Protein AF-A0A3L7TQY1-F1 (afdb_monomer_lite)

Radius of gyration: 46.5 Å; chains: 1; bounding box: 145×54×106 Å

pLDDT: mean 70.8, std 16.19, range [33.22, 94.88]

Secondary structure (DSSP, 8-state):
-----------PPPPP-----------HHHHHHHHHHHHHHHHHHHHHHHHHHHHHHHHHHHHHTTSPP------PPP-PPPHHHHHHHHTS-------------------S----TTGGGHHHHHHHHHHTT--THHHHHHHHHHHTS-HHHHHHHHHHHHHHHHHHHHH---STT-SHHHHHHHHHHHHHHHHHHHHHHHHHHHHHHHHHHHHHHHHHHHHHHHHHHHHHHHHHHHHHHHHHHHHHHHHHHTT--

Foldseek 3Di:
DDDDDDDDDDDDDDDPDPPPPDPDPCDPVNVVVVVVVVVVVVVVVVLVVVLVVLLVVLVVVVVVLPDDDPPPDPQPDQDQDALVVVLVVQPDDDPDDPDDPPPPPPPDDDDDDDPPPCPVLVVLLVLLCVLLVHDPVVSVVVSVLLVPDDPVCSVVLSVSSSVSSNVLSVVVDDHPCSGSVNSSVVSSVVSVVSVVVSVVVVVVSVVVSVVSVVVSVVSNVVSVVSNVVSVVVVVVVVVVVVVVVVVVVVVVVVVVD

Sequence (257 aa):
TVASESFVPPRSSPPPLRARAEPAPVGVADRVLRGAFRFARVICVLLIVLSALTVILNVGLGAYALLPASSVGPVAAISTPNIVAFLVECAVPPQSADENPSTSNGRATATRIEIDECSEYATELDEVMSALALQDSARAVLCRRVRLMPDDDRDQFVRGLRDFALAFRARNPKGEDCDGASAANWFISEFIKLLEARDKQHAADQSSARFSDASRRALLMPALIGVGCAILGLLVFLALPLLIQIERNTRAELVLD

Structure (mmCIF, N/CA/C/O backbone):
data_AF-A0A3L7TQY1-F1
#
_entry.id   AF-A0A3L7TQY1-F1
#
loop_
_atom_site.group_PDB
_atom_site.id
_atom_site.type_symbol
_atom_site.label_atom_id
_atom_site.label_alt_id
_atom_site.label_comp_id
_atom_site.label_asym_id
_atom_site.label_entity_id
_atom_site.label_seq_id
_atom_site.pdbx_PDB_ins_code
_atom_site.Cartn_x
_atom_site.Cartn_y
_atom_site.Cartn_z
_atom_site.occupancy
_atom_site.B_iso_or_equiv
_atom_site.auth_seq_id
_atom_site.auth_comp_id
_atom_site.auth_asym_id
_atom_site.auth_atom_id
_atom_site.pdbx_PDB_model_num
ATOM 1 N N . THR A 1 1 ? -106.509 -32.953 53.922 1.00 43.34 1 THR A N 1
ATOM 2 C CA . THR A 1 1 ? -107.386 -31.790 53.662 1.00 43.34 1 THR A CA 1
ATOM 3 C C . THR A 1 1 ? -107.373 -30.928 54.915 1.00 43.34 1 THR A C 1
ATOM 5 O O . THR A 1 1 ? -108.044 -31.261 55.874 1.00 43.34 1 THR A O 1
ATOM 8 N N . VAL A 1 2 ? -106.340 -30.111 55.136 1.00 43.34 2 VAL A N 1
ATOM 9 C CA . VAL A 1 2 ? -106.091 -28.747 54.609 1.00 43.34 2 VAL A CA 1
ATOM 10 C C . VAL A 1 2 ? -107.162 -27.733 55.032 1.00 43.34 2 VAL A C 1
ATOM 12 O O . VAL A 1 2 ? -108.230 -27.686 54.435 1.00 43.34 2 VAL A O 1
ATOM 15 N N . ALA A 1 3 ? -106.798 -26.908 56.015 1.00 44.38 3 ALA A N 1
ATOM 16 C CA . ALA A 1 3 ? -107.148 -25.493 56.190 1.00 44.38 3 ALA A CA 1
ATOM 17 C C . ALA A 1 3 ? -106.023 -24.929 57.093 1.00 44.38 3 ALA A C 1
ATOM 19 O O . ALA A 1 3 ? -105.896 -25.373 58.227 1.00 44.38 3 ALA A O 1
ATOM 20 N N . SER A 1 4 ? -104.969 -24.263 56.608 1.00 46.59 4 SER A N 1
ATOM 21 C CA . SER A 1 4 ? -104.875 -22.944 55.958 1.00 46.59 4 SER A CA 1
ATOM 22 C C . SER A 1 4 ? -105.431 -21.802 56.810 1.00 46.59 4 SER A C 1
ATOM 24 O O . SER A 1 4 ? -106.428 -21.189 56.449 1.00 46.59 4 SER A O 1
ATOM 26 N N . GLU A 1 5 ? -104.725 -21.483 57.898 1.00 51.06 5 GLU A N 1
ATOM 27 C CA . GLU A 1 5 ? -104.737 -20.143 58.489 1.00 51.06 5 GLU A CA 1
ATOM 28 C C . GLU A 1 5 ? -103.450 -19.392 58.134 1.00 51.06 5 GLU A C 1
ATOM 30 O O . GLU A 1 5 ? -102.329 -19.899 58.198 1.00 51.06 5 GLU A O 1
ATOM 35 N N . SER A 1 6 ? -103.679 -18.170 57.679 1.00 52.78 6 SER A N 1
ATOM 36 C CA . SER A 1 6 ? -102.748 -17.185 57.159 1.00 52.78 6 SER A CA 1
ATOM 37 C C . SER A 1 6 ? -101.873 -16.584 58.256 1.00 52.78 6 SER A C 1
ATOM 39 O O . SER A 1 6 ? -102.375 -15.874 59.126 1.00 52.78 6 SER A O 1
ATOM 41 N N . PHE A 1 7 ? -100.557 -16.772 58.160 1.00 56.50 7 PHE A N 1
ATOM 42 C CA . PHE A 1 7 ? -99.590 -15.998 58.934 1.00 56.50 7 PHE A CA 1
ATOM 43 C C . PHE A 1 7 ? -98.971 -14.921 58.038 1.00 56.50 7 PHE A C 1
ATOM 45 O O . PHE A 1 7 ? -98.206 -15.215 57.121 1.00 56.50 7 PHE A O 1
ATOM 52 N N . VAL A 1 8 ? -99.342 -13.665 58.291 1.00 60.78 8 VAL A N 1
ATOM 53 C CA . VAL A 1 8 ? -98.722 -12.474 57.700 1.00 60.78 8 VAL A CA 1
ATOM 54 C C . VAL A 1 8 ? -97.543 -12.079 58.593 1.00 60.78 8 VAL A C 1
ATOM 56 O O . VAL A 1 8 ? -97.781 -11.634 59.717 1.00 60.78 8 VAL A O 1
ATOM 59 N N . PRO A 1 9 ? -96.277 -12.219 58.157 1.00 65.00 9 PRO A N 1
ATOM 60 C CA . PRO A 1 9 ? -95.162 -11.694 58.928 1.00 65.00 9 PRO A CA 1
ATOM 61 C C . PRO A 1 9 ? -95.123 -10.154 58.838 1.00 65.00 9 PRO A C 1
ATOM 63 O O . PRO A 1 9 ? -95.362 -9.583 57.767 1.00 65.00 9 PRO A O 1
ATOM 66 N N . PRO A 1 10 ? -94.822 -9.460 59.948 1.00 59.41 10 PRO A N 1
ATOM 67 C CA . PRO A 1 10 ? -94.765 -8.006 59.990 1.00 59.41 10 PRO A CA 1
ATOM 68 C C . PRO A 1 10 ? -93.611 -7.466 59.137 1.00 59.41 10 PRO A C 1
ATOM 70 O O . PRO A 1 10 ? -92.502 -8.000 59.141 1.00 59.41 10 PRO A O 1
ATOM 73 N N . ARG A 1 11 ? -93.886 -6.367 58.422 1.00 52.84 11 ARG A N 1
ATOM 74 C CA . ARG A 1 11 ? -92.900 -5.554 57.696 1.00 52.84 11 ARG A CA 1
ATOM 75 C C . ARG A 1 11 ? -91.721 -5.227 58.614 1.00 52.84 11 ARG A C 1
ATOM 77 O O . ARG A 1 11 ? -91.864 -4.438 59.544 1.00 52.84 11 ARG A O 1
ATOM 84 N N . SER A 1 12 ? -90.558 -5.798 58.314 1.00 56.31 12 SER A N 1
ATOM 85 C CA . SER A 1 12 ? -89.287 -5.367 58.886 1.00 56.31 12 SER A CA 1
ATOM 86 C C . SER A 1 12 ? -89.026 -3.918 58.481 1.00 56.31 12 SER A C 1
ATOM 88 O O . SER A 1 12 ? -88.985 -3.588 57.293 1.00 56.31 12 SER A O 1
ATOM 90 N N . SER A 1 13 ? -88.874 -3.065 59.485 1.00 62.41 13 SER A N 1
ATOM 91 C CA . SER A 1 13 ? -88.466 -1.668 59.388 1.00 62.41 13 SER A CA 1
ATOM 92 C C . SER A 1 13 ? -87.227 -1.520 58.492 1.00 62.41 13 SER A C 1
ATOM 94 O O . SER A 1 13 ? -86.322 -2.354 58.583 1.00 62.41 13 SER A O 1
ATOM 96 N N . PRO A 1 14 ? -87.130 -0.473 57.653 1.00 61.44 14 PRO A N 1
ATOM 97 C CA . PRO A 1 14 ? -85.886 -0.195 56.948 1.00 61.44 14 PRO A CA 1
ATOM 98 C C . PRO A 1 14 ? -84.763 0.051 57.972 1.00 61.44 14 PRO A C 1
ATOM 100 O O . PRO A 1 14 ? -85.014 0.679 59.007 1.00 61.44 14 PRO A O 1
ATOM 103 N N . PRO A 1 15 ? -83.533 -0.436 57.722 1.00 64.00 15 PRO A N 1
ATOM 104 C CA . PRO A 1 15 ? -82.407 -0.155 58.599 1.00 64.00 15 PRO A CA 1
ATOM 105 C C . PRO A 1 15 ? -82.198 1.363 58.684 1.00 64.00 15 PRO A C 1
ATOM 107 O O . PRO A 1 15 ? -82.384 2.058 57.678 1.00 64.00 15 PRO A O 1
ATOM 110 N N . PRO A 1 16 ? -81.813 1.901 59.856 1.00 57.62 16 PRO A N 1
ATOM 111 C CA . PRO A 1 16 ? -81.501 3.314 59.969 1.00 57.62 16 PRO A CA 1
ATOM 112 C C . PRO A 1 16 ? -80.410 3.647 58.953 1.00 57.62 16 PRO A C 1
ATOM 114 O O . PRO A 1 16 ? -79.391 2.955 58.869 1.00 57.62 16 PRO A O 1
ATOM 117 N N . LEU A 1 17 ? -80.655 4.694 58.163 1.00 51.41 17 LEU A N 1
ATOM 118 C CA . LEU A 1 17 ? -79.656 5.345 57.327 1.00 51.41 17 LEU A CA 1
ATOM 119 C C . LEU A 1 17 ? -78.400 5.535 58.179 1.00 51.41 17 LEU A C 1
ATOM 121 O O . LEU A 1 17 ? -78.381 6.378 59.075 1.00 51.41 17 LEU A O 1
ATOM 125 N N . ARG A 1 18 ? -77.368 4.714 57.931 1.00 51.53 18 ARG A N 1
ATOM 126 C CA . ARG A 1 18 ? -76.033 4.934 58.484 1.00 51.53 18 ARG A CA 1
ATOM 127 C C . ARG A 1 18 ? -75.681 6.371 58.146 1.00 51.53 18 ARG A C 1
ATOM 129 O O . ARG A 1 18 ? -75.534 6.705 56.969 1.00 51.53 18 ARG A O 1
ATOM 136 N N . ALA A 1 19 ? -75.589 7.201 59.181 1.00 49.38 19 ALA A N 1
ATOM 137 C CA . ALA A 1 19 ? -75.003 8.517 59.085 1.00 49.38 19 ALA A CA 1
ATOM 138 C C . ALA A 1 19 ? -73.703 8.364 58.291 1.00 49.38 19 ALA A C 1
ATOM 140 O O . ALA A 1 19 ? -72.837 7.562 58.655 1.00 49.38 19 ALA A O 1
ATOM 141 N N . ARG A 1 20 ? -73.617 9.058 57.151 1.00 46.91 20 ARG A N 1
ATOM 142 C CA . ARG A 1 20 ? -72.350 9.246 56.450 1.00 46.91 20 ARG A CA 1
ATOM 143 C C . ARG A 1 20 ? -71.381 9.757 57.504 1.00 46.91 20 ARG A C 1
ATOM 145 O O . ARG A 1 20 ? -71.574 10.859 58.004 1.00 46.91 20 ARG A O 1
ATOM 152 N N . ALA A 1 21 ? -70.396 8.937 57.861 1.00 48.62 21 ALA A N 1
ATOM 153 C CA . ALA A 1 21 ? -69.252 9.408 58.611 1.00 48.62 21 ALA A CA 1
ATOM 154 C C . ALA A 1 21 ? -68.684 10.582 57.811 1.00 48.62 21 ALA A C 1
ATOM 156 O O . ALA A 1 21 ? -68.248 10.404 56.669 1.00 48.62 21 ALA A O 1
ATOM 157 N N . GLU A 1 22 ? -68.801 11.788 58.362 1.00 48.53 22 GLU A N 1
ATOM 158 C CA . GLU A 1 22 ? -68.109 12.945 57.821 1.00 48.53 22 GLU A CA 1
ATOM 159 C C . GLU A 1 22 ? -66.625 12.576 57.715 1.00 48.53 22 GLU A C 1
ATOM 161 O O . GLU A 1 22 ? -66.076 11.979 58.650 1.00 48.53 22 GLU A O 1
ATOM 166 N N . PRO A 1 23 ? -65.970 12.837 56.571 1.00 50.66 23 PRO A N 1
ATOM 167 C CA . PRO A 1 23 ? -64.559 12.533 56.433 1.00 50.66 23 PRO A CA 1
ATOM 168 C C . PRO A 1 23 ? -63.814 13.333 57.500 1.00 50.66 23 PRO A C 1
ATOM 170 O O . PRO A 1 23 ? -63.838 14.564 57.479 1.00 50.66 23 PRO A O 1
ATOM 173 N N . ALA A 1 24 ? -63.185 12.624 58.443 1.00 56.28 24 ALA A N 1
ATOM 174 C CA . ALA A 1 24 ? -62.364 13.232 59.478 1.00 56.28 24 ALA A CA 1
ATOM 175 C C . ALA A 1 24 ? -61.426 14.266 58.827 1.00 56.28 24 ALA A C 1
ATOM 177 O O . ALA A 1 24 ? -60.855 13.975 57.766 1.00 56.28 24 ALA A O 1
ATOM 178 N N . PRO A 1 25 ? -61.290 15.475 59.401 1.00 50.31 25 PRO A N 1
ATOM 179 C CA . PRO A 1 25 ? -60.507 16.537 58.795 1.00 50.31 25 PRO A CA 1
ATOM 180 C C . PRO A 1 25 ? -59.098 16.013 58.537 1.00 50.31 25 PRO A C 1
ATOM 182 O O . PRO A 1 25 ? -58.392 15.613 59.461 1.00 50.31 25 PRO A O 1
ATOM 185 N N . VAL A 1 26 ? -58.718 15.969 57.257 1.00 56.19 26 VAL A N 1
ATOM 186 C CA . VAL A 1 26 ? -57.416 15.474 56.805 1.00 56.19 26 VAL A CA 1
ATOM 187 C C . VAL A 1 26 ? -56.347 16.367 57.426 1.00 56.19 26 VAL A C 1
ATOM 189 O O . VAL A 1 26 ? -56.071 17.470 56.930 1.00 56.19 26 VAL A O 1
ATOM 192 N N . GLY A 1 27 ? -55.801 15.892 58.546 1.00 64.56 27 GLY A N 1
ATOM 193 C CA . GLY A 1 27 ? -54.780 16.573 59.321 1.00 64.56 27 GLY A CA 1
ATOM 194 C C . GLY A 1 27 ? -53.557 16.849 58.458 1.00 64.56 27 GLY A C 1
ATOM 195 O O . GLY A 1 27 ? -53.260 16.122 57.509 1.00 64.56 27 GLY A O 1
ATOM 196 N N . VAL A 1 28 ? -52.836 17.918 58.784 1.00 68.00 28 VAL A N 1
ATOM 197 C CA . VAL A 1 28 ? -51.636 18.352 58.052 1.00 68.00 28 VAL A CA 1
ATOM 198 C C . VAL A 1 28 ? -50.637 17.195 57.882 1.00 68.00 28 VAL A C 1
ATOM 200 O O . VAL A 1 28 ? -50.070 17.031 56.803 1.00 68.00 28 VAL A O 1
ATOM 203 N N . ALA A 1 29 ? -50.526 16.320 58.887 1.00 61.88 29 ALA A N 1
ATOM 204 C CA . ALA A 1 29 ? -49.707 15.108 58.850 1.00 61.88 29 ALA A CA 1
ATOM 205 C C . ALA A 1 29 ? -50.078 14.135 57.711 1.00 61.88 29 ALA A C 1
ATOM 207 O O . ALA A 1 29 ? -49.189 13.593 57.059 1.00 61.88 29 ALA A O 1
ATOM 208 N N . ASP A 1 30 ? -51.366 13.957 57.404 1.00 64.56 30 ASP A N 1
ATOM 209 C CA . ASP A 1 30 ? -51.827 13.030 56.360 1.00 64.56 30 ASP A CA 1
ATOM 210 C C . ASP A 1 30 ? -51.574 13.593 54.944 1.00 64.56 30 ASP A C 1
ATOM 212 O O . ASP A 1 30 ? -51.298 12.860 53.992 1.00 64.56 30 ASP A O 1
ATOM 216 N N . ARG A 1 31 ? -51.551 14.926 54.792 1.00 69.94 31 ARG A N 1
ATOM 217 C CA . ARG A 1 31 ? -51.113 15.576 53.540 1.00 69.94 31 ARG A CA 1
ATOM 218 C C . ARG A 1 31 ? -49.604 15.482 53.341 1.00 69.94 31 ARG A C 1
ATOM 220 O O . ARG A 1 31 ? -49.170 15.225 52.220 1.00 69.94 31 ARG A O 1
ATOM 227 N N . VAL A 1 32 ? -48.821 15.648 54.408 1.00 69.69 32 VAL A N 1
ATOM 228 C CA . VAL A 1 32 ? -47.358 15.496 54.368 1.00 69.69 32 VAL A CA 1
ATOM 229 C C . VAL A 1 32 ? -46.981 14.049 54.043 1.00 69.69 32 VAL A C 1
ATOM 231 O O . VAL A 1 32 ? -46.167 13.828 53.151 1.00 69.69 32 VAL A O 1
ATOM 234 N N . LEU A 1 33 ? -47.639 13.062 54.660 1.00 69.25 33 LEU A N 1
ATOM 235 C CA . LEU A 1 33 ? -47.425 11.639 54.368 1.00 69.25 33 LEU A CA 1
ATOM 236 C C . LEU A 1 33 ? -47.795 11.274 52.926 1.00 69.25 33 LEU A C 1
ATOM 238 O O . LEU A 1 33 ? -47.025 10.588 52.256 1.00 69.25 33 LEU A O 1
ATOM 242 N N . ARG A 1 34 ? -48.922 11.770 52.397 1.00 70.44 34 ARG A N 1
ATOM 243 C CA . ARG A 1 34 ? -49.283 11.562 50.980 1.00 70.44 34 ARG A CA 1
ATOM 244 C C . ARG A 1 34 ? -48.324 12.267 50.020 1.00 70.44 34 ARG A C 1
ATOM 246 O O . ARG A 1 34 ? -48.043 11.728 48.949 1.00 70.44 34 ARG A O 1
ATOM 253 N N . GLY A 1 35 ? -47.817 13.443 50.391 1.00 69.06 35 GLY A N 1
ATOM 254 C CA . GLY A 1 35 ? -46.784 14.164 49.646 1.00 69.06 35 GLY A CA 1
ATOM 255 C C . GLY A 1 35 ? -45.479 13.373 49.585 1.00 69.06 35 GLY A C 1
ATOM 256 O O . GLY A 1 35 ? -44.978 13.109 48.494 1.00 69.06 35 GLY A O 1
ATOM 257 N N . ALA A 1 36 ? -44.998 12.901 50.736 1.00 68.81 36 ALA A N 1
ATOM 258 C CA . ALA A 1 36 ? -43.807 12.067 50.847 1.00 68.81 36 ALA A CA 1
ATOM 259 C C . ALA A 1 36 ? -43.951 10.749 50.069 1.00 68.81 36 ALA A C 1
ATOM 261 O O . ALA A 1 36 ? -43.038 10.367 49.346 1.00 68.81 36 ALA A O 1
ATOM 262 N N . PHE A 1 37 ? -45.119 10.097 50.119 1.00 73.25 37 PHE A N 1
ATOM 263 C CA . PHE A 1 37 ? -45.376 8.873 49.351 1.00 73.25 37 PHE A CA 1
ATOM 264 C C . PHE A 1 37 ? -45.391 9.099 47.839 1.00 73.25 37 PHE A C 1
ATOM 266 O O . PHE A 1 37 ? -44.885 8.266 47.086 1.00 73.25 37 PHE A O 1
ATOM 273 N N . ARG A 1 38 ? -45.966 10.213 47.370 1.00 72.56 38 ARG A N 1
ATOM 274 C CA . ARG A 1 38 ? -45.921 10.568 45.944 1.00 72.56 38 ARG A CA 1
ATOM 275 C C . ARG A 1 38 ? -44.501 10.895 45.506 1.00 72.56 38 ARG A C 1
ATOM 277 O O . ARG A 1 38 ? -44.086 10.422 44.456 1.00 72.56 38 ARG A O 1
ATOM 284 N N . PHE A 1 39 ? -43.760 11.639 46.319 1.00 68.62 39 PHE A N 1
ATOM 285 C CA . PHE A 1 39 ? -42.375 11.994 46.035 1.00 68.62 39 PHE A CA 1
ATOM 286 C C . PHE A 1 39 ? -41.475 10.751 45.987 1.00 68.62 39 PHE A C 1
ATOM 288 O O . PHE A 1 39 ? -40.746 10.557 45.020 1.00 68.62 39 PHE A O 1
ATOM 295 N N . ALA A 1 40 ? -41.623 9.843 46.955 1.00 69.12 40 ALA A N 1
ATOM 296 C CA . ALA A 1 40 ? -40.936 8.555 46.969 1.00 69.12 40 ALA A CA 1
ATOM 297 C C . ALA A 1 40 ? -41.295 7.701 45.745 1.00 69.12 40 ALA A C 1
ATOM 299 O O . ALA A 1 40 ? -40.408 7.144 45.109 1.00 69.12 40 ALA A O 1
ATOM 300 N N . ARG A 1 41 ? -42.575 7.648 45.345 1.00 74.69 41 ARG A N 1
ATOM 301 C CA . ARG A 1 41 ? -42.989 6.954 44.112 1.00 74.69 41 ARG A CA 1
ATOM 302 C C . ARG A 1 41 ? -42.332 7.534 42.865 1.00 74.69 41 ARG A C 1
ATOM 304 O O . ARG A 1 41 ? -41.882 6.764 42.026 1.00 74.69 41 ARG A O 1
ATOM 311 N N . VAL A 1 42 ? -42.277 8.859 42.745 1.00 72.38 42 VAL A N 1
ATOM 312 C CA . VAL A 1 42 ? -41.631 9.526 41.607 1.00 72.38 42 VAL A CA 1
ATOM 313 C C . VAL A 1 42 ? -40.142 9.194 41.576 1.00 72.38 42 VAL A C 1
ATOM 315 O O . VAL A 1 42 ? -39.650 8.804 40.525 1.00 72.38 42 VAL A O 1
ATOM 318 N N . ILE A 1 43 ? -39.450 9.249 42.718 1.00 71.88 43 ILE A N 1
ATOM 319 C CA . ILE A 1 43 ? -38.033 8.868 42.815 1.00 71.88 43 ILE A CA 1
ATOM 320 C C . ILE A 1 43 ? -37.826 7.400 42.427 1.00 71.88 43 ILE A C 1
ATOM 322 O O . ILE A 1 43 ? -36.918 7.103 41.657 1.00 71.88 43 ILE A O 1
ATOM 326 N N . CYS A 1 44 ? -38.679 6.485 42.893 1.00 73.12 44 CYS A N 1
ATOM 327 C CA . CYS A 1 44 ? -38.592 5.071 42.523 1.00 73.12 44 CYS A CA 1
ATOM 328 C C . CYS A 1 44 ? -38.764 4.854 41.021 1.00 73.12 44 CYS A C 1
ATOM 330 O O . CYS A 1 44 ? -37.974 4.141 40.409 1.00 73.12 44 CYS A O 1
ATOM 332 N N . VAL A 1 45 ? -39.778 5.478 40.416 1.00 75.25 45 VAL A N 1
ATOM 333 C CA . VAL A 1 45 ? -39.999 5.391 38.966 1.00 75.25 45 VAL A CA 1
ATOM 334 C C . VAL A 1 45 ? -38.802 5.970 38.218 1.00 75.25 45 VAL A C 1
ATOM 336 O O . VAL A 1 45 ? -38.338 5.366 37.258 1.00 75.25 45 VAL A O 1
ATOM 339 N N . LEU A 1 46 ? -38.251 7.090 38.687 1.00 72.44 46 LEU A N 1
ATOM 340 C CA . LEU A 1 46 ? -37.092 7.730 38.075 1.00 72.44 46 LEU A CA 1
ATOM 341 C C . LEU A 1 46 ? -35.845 6.835 38.143 1.00 72.44 46 LEU A C 1
ATOM 343 O O . LEU A 1 46 ? -35.155 6.690 37.139 1.00 72.44 46 LEU A O 1
ATOM 347 N N . LEU A 1 47 ? -35.599 6.172 39.278 1.00 74.62 47 LEU A N 1
ATOM 348 C CA . LEU A 1 47 ? -34.506 5.207 39.443 1.00 74.62 47 LEU A CA 1
ATOM 349 C C . LEU A 1 47 ? -34.670 3.976 38.543 1.00 74.62 47 LEU A C 1
ATOM 351 O O . LEU A 1 47 ? -33.689 3.531 37.955 1.00 74.62 47 LEU A O 1
ATOM 355 N N . ILE A 1 48 ? -35.891 3.452 38.398 1.00 76.19 48 ILE A N 1
ATOM 356 C CA . ILE A 1 48 ? -36.184 2.324 37.497 1.00 76.19 48 ILE A CA 1
ATOM 357 C C . ILE A 1 48 ? -35.975 2.728 36.033 1.00 76.19 48 ILE A C 1
ATOM 359 O O . ILE A 1 48 ? -35.416 1.967 35.249 1.00 76.19 4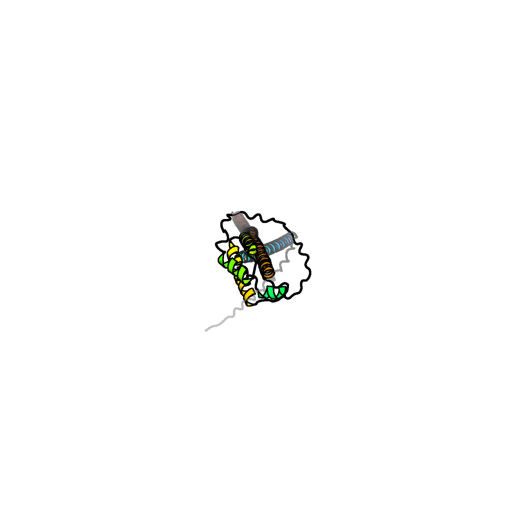8 ILE A O 1
ATOM 363 N N . VAL A 1 49 ? -36.394 3.934 35.647 1.00 77.62 49 VAL A N 1
ATOM 364 C CA . VAL A 1 49 ? -36.193 4.439 34.283 1.00 77.62 49 VAL A CA 1
ATOM 365 C C . VAL A 1 49 ? -34.706 4.663 33.999 1.00 77.62 49 VAL A C 1
ATOM 367 O O . VAL A 1 49 ? -34.224 4.270 32.938 1.00 77.62 49 VAL A O 1
ATOM 370 N N . LEU A 1 50 ? -33.955 5.227 34.950 1.00 72.50 50 LEU A N 1
ATOM 371 C CA . LEU A 1 50 ? -32.503 5.401 34.839 1.00 72.50 50 LEU A CA 1
ATOM 372 C C . LEU A 1 50 ? -31.753 4.065 34.777 1.00 72.50 50 LEU A C 1
ATOM 374 O O . LEU A 1 50 ? -30.816 3.940 33.986 1.00 72.50 50 LEU A O 1
ATOM 378 N N . SER A 1 51 ? -32.162 3.064 35.562 1.00 72.62 51 SER A N 1
ATOM 379 C CA . SER A 1 51 ? -31.556 1.728 35.520 1.00 72.62 51 SER A CA 1
ATOM 380 C C . SER A 1 51 ? -31.871 1.004 34.208 1.00 72.62 51 SER A C 1
ATOM 382 O O . SER A 1 51 ? -30.980 0.423 33.595 1.00 72.62 51 SER A O 1
ATOM 384 N N . ALA A 1 52 ? -33.102 1.112 33.704 1.00 74.88 52 ALA A N 1
ATOM 385 C CA . ALA A 1 52 ? -33.473 0.563 32.404 1.00 74.88 52 ALA A CA 1
ATOM 386 C C . ALA A 1 52 ? -32.691 1.229 31.259 1.00 74.88 52 ALA A C 1
ATOM 388 O O . ALA A 1 52 ? -32.144 0.532 30.406 1.00 74.88 52 ALA A O 1
ATOM 389 N N . LEU A 1 53 ? -32.570 2.561 31.264 1.00 75.88 53 LEU A N 1
ATOM 390 C CA . LEU A 1 53 ? -31.780 3.304 30.276 1.00 75.88 53 LEU A CA 1
ATOM 391 C C . LEU A 1 53 ? -30.303 2.906 30.302 1.00 75.88 53 LEU A C 1
ATOM 393 O O . LEU A 1 53 ? -29.718 2.680 29.246 1.00 75.88 53 LEU A O 1
ATOM 397 N N . THR A 1 54 ? -29.703 2.779 31.487 1.00 73.00 54 THR A N 1
ATOM 398 C CA . THR A 1 54 ? -28.304 2.340 31.612 1.00 73.00 54 THR A CA 1
ATOM 399 C C . THR A 1 54 ? -28.112 0.904 31.141 1.00 73.00 54 THR A C 1
ATOM 401 O O . THR A 1 54 ? -27.129 0.632 30.459 1.00 73.00 54 THR A O 1
ATOM 404 N N . VAL A 1 55 ? -29.038 -0.014 31.424 1.00 71.38 55 VAL A N 1
ATOM 405 C CA . VAL A 1 55 ? -28.958 -1.390 30.909 1.00 71.38 55 VAL A CA 1
ATOM 406 C C . VAL A 1 55 ? -29.090 -1.414 29.386 1.00 71.38 55 VAL A C 1
ATOM 408 O O . VAL A 1 55 ? -28.255 -2.026 28.729 1.00 71.38 55 VAL A O 1
ATOM 411 N N . ILE A 1 56 ? -30.067 -0.714 28.803 1.00 73.94 56 ILE A N 1
ATOM 412 C CA . ILE A 1 56 ? -30.255 -0.662 27.342 1.00 73.94 56 ILE A CA 1
ATOM 413 C C . ILE A 1 56 ? -29.014 -0.082 26.656 1.00 73.94 56 ILE A C 1
ATOM 415 O O . ILE A 1 56 ? -28.526 -0.653 25.680 1.00 73.94 56 ILE A O 1
ATOM 419 N N . LEU A 1 57 ? -28.471 1.017 27.190 1.00 70.38 57 LEU A N 1
ATOM 420 C CA . LEU A 1 57 ? -27.287 1.663 26.632 1.00 70.38 57 LEU A CA 1
ATOM 421 C C . LEU A 1 57 ? -26.059 0.744 26.718 1.00 70.38 57 LEU A C 1
ATOM 423 O O . LEU A 1 57 ? -25.350 0.590 25.729 1.00 70.38 57 LEU A O 1
ATOM 427 N N . ASN A 1 58 ? -25.841 0.082 27.859 1.00 64.88 58 ASN A N 1
ATOM 428 C CA . ASN A 1 58 ? -24.692 -0.804 28.066 1.00 64.88 58 ASN A CA 1
ATOM 429 C C . ASN A 1 58 ? -24.803 -2.132 27.304 1.00 64.88 58 ASN A C 1
ATOM 431 O O . ASN A 1 58 ? -23.792 -2.633 26.820 1.00 64.88 58 ASN A O 1
ATOM 435 N N . VAL A 1 59 ? -26.005 -2.694 27.145 1.00 67.31 59 VAL A N 1
ATOM 436 C CA . VAL A 1 59 ? -26.229 -3.904 26.334 1.00 67.31 59 VAL A CA 1
ATOM 437 C C . VAL A 1 59 ? -26.064 -3.592 24.846 1.00 67.31 59 VAL A C 1
ATOM 439 O O . VAL A 1 59 ? -25.423 -4.364 24.138 1.00 67.31 59 VAL A O 1
ATOM 442 N N . GLY A 1 60 ? -26.558 -2.440 24.377 1.00 62.31 60 GLY A N 1
ATOM 443 C CA . GLY A 1 60 ? -26.322 -1.971 23.008 1.00 62.31 60 GLY A CA 1
ATOM 444 C C . GLY A 1 60 ? -24.835 -1.744 22.714 1.00 62.31 60 GLY A C 1
ATOM 445 O O . GLY A 1 60 ? -24.332 -2.186 21.681 1.00 62.31 60 GLY A O 1
ATOM 446 N N . LEU A 1 61 ? -24.105 -1.137 23.657 1.00 61.31 61 LEU A N 1
ATOM 447 C CA . LEU A 1 61 ? -22.653 -0.950 23.556 1.00 61.31 61 LEU A CA 1
ATOM 448 C C . LEU A 1 61 ? -21.885 -2.280 23.607 1.00 61.31 61 LEU A C 1
ATOM 450 O O . LEU A 1 61 ? -20.939 -2.477 22.847 1.00 61.31 61 LEU A O 1
ATOM 454 N N . GLY A 1 62 ? -22.304 -3.205 24.474 1.00 57.94 62 GLY A N 1
ATOM 455 C CA . GLY A 1 62 ? -21.722 -4.542 24.594 1.00 57.94 62 GLY A CA 1
ATOM 456 C C . GLY A 1 62 ? -21.927 -5.385 23.335 1.00 57.94 62 GLY A C 1
ATOM 457 O O . GLY A 1 62 ? -20.998 -6.052 22.888 1.00 57.94 62 GLY A O 1
ATOM 458 N N . ALA A 1 63 ? -23.100 -5.294 22.704 1.00 59.16 63 ALA A N 1
ATOM 459 C CA . ALA A 1 63 ? -23.370 -5.934 21.418 1.00 59.16 63 ALA A CA 1
ATOM 460 C C . ALA A 1 63 ? -22.498 -5.348 20.292 1.00 59.16 63 ALA A C 1
ATOM 462 O O . ALA A 1 63 ? -21.960 -6.096 19.476 1.00 59.16 63 ALA A O 1
ATOM 463 N N . TYR A 1 64 ? -22.271 -4.030 20.287 1.00 59.22 64 TYR A N 1
ATOM 464 C CA . TYR A 1 64 ? -21.349 -3.386 19.344 1.00 59.22 64 TYR A CA 1
ATOM 465 C C . TYR A 1 64 ? -19.886 -3.818 19.566 1.00 59.22 64 TYR A C 1
ATOM 467 O O . TYR A 1 64 ? -19.123 -4.017 18.617 1.00 59.22 64 TYR A O 1
ATOM 475 N N . ALA A 1 65 ? -19.497 -4.046 20.823 1.00 60.12 65 ALA A N 1
ATOM 476 C CA . ALA A 1 65 ? -18.189 -4.582 21.195 1.00 60.12 65 ALA A CA 1
ATOM 477 C C . ALA A 1 65 ? -18.010 -6.084 20.884 1.00 60.12 65 ALA A C 1
ATOM 479 O O . ALA A 1 65 ? -16.890 -6.580 20.981 1.00 60.12 65 ALA A O 1
ATOM 480 N N . LEU A 1 66 ? -19.065 -6.802 20.479 1.00 57.62 66 LEU A N 1
ATOM 481 C CA . LEU A 1 66 ? -19.004 -8.210 20.061 1.00 57.62 66 LEU A CA 1
ATOM 482 C C . LEU A 1 66 ? -18.979 -8.401 18.542 1.00 57.62 66 LEU A C 1
ATOM 484 O O . LEU A 1 66 ? -18.697 -9.505 18.082 1.00 57.62 66 LEU A O 1
ATOM 488 N N . LEU A 1 67 ? -19.224 -7.351 17.750 1.00 56.69 67 LEU A N 1
ATOM 489 C CA . LEU A 1 67 ? -19.075 -7.434 16.294 1.00 56.69 67 LEU A CA 1
ATOM 490 C C . LEU A 1 67 ? -17.635 -7.865 15.952 1.00 56.69 67 LEU A C 1
ATOM 492 O O . LEU A 1 67 ? -16.704 -7.447 16.630 1.00 56.69 67 LEU A O 1
ATOM 496 N N . PRO A 1 68 ? -17.378 -8.744 14.984 1.00 48.81 68 PRO A N 1
ATOM 497 C CA . PRO A 1 68 ? -16.006 -9.115 14.662 1.00 48.81 68 PRO A CA 1
ATOM 498 C C . PRO A 1 68 ? -15.232 -7.859 14.238 1.00 48.81 68 PRO A C 1
ATOM 500 O O . PRO A 1 68 ? -15.665 -7.130 13.347 1.00 48.81 68 PRO A O 1
ATOM 503 N N . ALA A 1 69 ? -14.122 -7.576 14.926 1.00 52.09 69 ALA A N 1
ATOM 504 C CA . ALA A 1 69 ? -13.192 -6.547 14.490 1.00 52.09 69 ALA A CA 1
ATOM 505 C C . ALA A 1 69 ? -12.713 -6.950 13.097 1.00 52.09 69 ALA A C 1
ATOM 507 O O . ALA A 1 69 ? -12.266 -8.083 12.909 1.00 52.09 69 ALA A O 1
ATOM 508 N N . SER A 1 70 ? -12.882 -6.055 12.127 1.00 47.69 70 SER A N 1
ATOM 509 C CA . SER A 1 70 ? -12.418 -6.240 10.760 1.00 47.69 70 SER A CA 1
ATOM 510 C C . SER A 1 70 ? -10.940 -6.606 10.822 1.00 47.69 70 SER A C 1
ATOM 512 O O . SER A 1 70 ? -10.099 -5.767 11.140 1.00 47.69 70 SER A O 1
ATOM 514 N N . SER A 1 71 ? -10.629 -7.883 10.611 1.00 44.94 71 SER A N 1
ATOM 515 C CA . SER A 1 71 ? -9.256 -8.356 10.558 1.00 44.94 71 SER A CA 1
ATOM 516 C C . SER A 1 71 ? -8.556 -7.575 9.460 1.00 44.94 71 SER A C 1
ATOM 518 O O . SER A 1 71 ? -9.068 -7.533 8.339 1.00 44.94 71 SER A O 1
ATOM 520 N N . VAL A 1 72 ? -7.418 -6.962 9.790 1.00 51.59 72 VAL A N 1
ATOM 521 C CA . VAL A 1 72 ? -6.511 -6.368 8.805 1.00 51.59 72 VAL A CA 1
ATOM 522 C C . VAL A 1 72 ? -6.287 -7.434 7.734 1.00 51.59 72 VAL A C 1
ATOM 524 O O . VAL A 1 72 ? -5.752 -8.506 8.023 1.00 51.59 72 VAL A O 1
ATOM 527 N N . GLY A 1 73 ? -6.847 -7.199 6.548 1.00 46.25 73 GLY A N 1
ATOM 528 C CA . GLY A 1 73 ? -6.791 -8.147 5.445 1.00 46.25 73 GLY A CA 1
ATOM 529 C C . GLY A 1 73 ? -5.347 -8.366 4.995 1.00 46.25 73 GLY A C 1
ATOM 530 O O . GLY A 1 73 ? -4.461 -7.591 5.368 1.00 46.25 73 GLY A O 1
ATOM 531 N N . PRO A 1 74 ? -5.086 -9.416 4.200 1.00 49.28 74 PRO A N 1
ATOM 532 C CA . PRO A 1 74 ? -3.769 -9.607 3.616 1.00 49.28 74 PRO A CA 1
ATOM 533 C C . PRO A 1 74 ? -3.364 -8.345 2.849 1.00 49.28 74 PRO A C 1
ATOM 535 O O . PRO A 1 74 ? -4.175 -7.760 2.128 1.00 49.28 74 PRO A O 1
ATOM 538 N N . VAL A 1 75 ? -2.109 -7.937 3.043 1.00 55.97 75 VAL A N 1
ATOM 539 C CA . VAL A 1 75 ? -1.465 -6.844 2.315 1.00 55.97 75 VAL A CA 1
ATOM 540 C C . VAL A 1 75 ? -1.737 -7.027 0.823 1.00 55.97 75 VAL A C 1
ATOM 542 O O . VAL A 1 75 ? -1.348 -8.042 0.245 1.00 55.97 75 VAL A O 1
ATOM 545 N N . ALA A 1 76 ? -2.462 -6.087 0.212 1.00 56.78 76 ALA A N 1
ATOM 546 C CA . ALA A 1 76 ? -2.726 -6.142 -1.217 1.00 56.78 76 ALA A CA 1
ATOM 547 C C . ALA A 1 76 ? -1.386 -6.080 -1.964 1.00 56.78 76 ALA A C 1
ATOM 549 O O . ALA A 1 76 ? -0.571 -5.191 -1.711 1.00 56.78 76 ALA A O 1
ATOM 550 N N . ALA A 1 77 ? -1.155 -7.035 -2.867 1.00 58.06 77 ALA A N 1
ATOM 551 C CA . ALA A 1 77 ? 0.020 -7.030 -3.729 1.00 58.06 77 ALA A CA 1
ATOM 552 C C . ALA A 1 77 ? 0.076 -5.716 -4.524 1.00 58.06 77 ALA A C 1
ATOM 554 O O . ALA A 1 77 ? -0.955 -5.236 -5.005 1.00 58.06 77 ALA A O 1
ATOM 555 N N . ILE A 1 78 ? 1.270 -5.135 -4.663 1.00 65.94 78 ILE A N 1
ATOM 556 C CA . ILE A 1 78 ? 1.448 -3.867 -5.380 1.00 65.94 78 ILE A CA 1
ATOM 557 C C . ILE A 1 78 ? 1.009 -4.066 -6.832 1.00 65.94 78 ILE A C 1
ATOM 559 O O . ILE A 1 78 ? 1.450 -4.998 -7.501 1.00 65.94 78 ILE A O 1
ATOM 563 N N . SER A 1 79 ? 0.137 -3.197 -7.337 1.00 70.94 79 SER A N 1
ATOM 564 C CA . SER A 1 79 ? -0.214 -3.213 -8.757 1.00 70.94 79 SER A CA 1
ATOM 565 C C . SER A 1 79 ? 0.984 -2.697 -9.552 1.00 70.94 79 SER A C 1
ATOM 567 O O . SER A 1 79 ? 1.365 -1.546 -9.393 1.00 70.94 79 SER A O 1
ATOM 569 N N . THR A 1 80 ? 1.630 -3.523 -10.370 1.00 75.81 80 THR A N 1
ATOM 570 C CA . THR A 1 80 ? 2.810 -3.093 -11.138 1.00 75.81 80 THR A CA 1
ATOM 571 C C . THR A 1 80 ? 2.457 -1.940 -12.093 1.00 75.81 80 THR A C 1
ATOM 573 O O . THR A 1 80 ? 1.426 -2.034 -12.772 1.00 75.81 80 THR A O 1
ATOM 576 N N . PRO A 1 81 ? 3.291 -0.884 -12.205 1.00 80.38 81 PRO A N 1
ATOM 577 C CA . PRO A 1 81 ? 3.070 0.209 -13.149 1.00 80.38 81 PRO A CA 1
ATOM 578 C C . PRO A 1 81 ? 2.855 -0.311 -14.573 1.00 80.38 81 PRO A C 1
ATOM 580 O O . PRO A 1 81 ? 3.581 -1.185 -15.050 1.00 80.38 81 PRO A O 1
ATOM 583 N N . ASN A 1 82 ? 1.837 0.212 -15.257 1.00 83.69 82 ASN A N 1
ATOM 584 C CA . ASN A 1 82 ? 1.428 -0.294 -16.563 1.00 83.69 82 ASN A CA 1
ATOM 585 C C . ASN A 1 82 ? 1.989 0.561 -17.712 1.00 83.69 82 ASN A C 1
ATOM 587 O O . ASN A 1 82 ? 2.087 1.782 -17.618 1.00 83.69 82 ASN A O 1
ATOM 591 N N . ILE A 1 83 ? 2.302 -0.087 -18.837 1.00 83.94 83 ILE A N 1
ATOM 592 C CA . ILE A 1 83 ? 2.849 0.587 -20.025 1.00 83.94 83 ILE A CA 1
ATOM 593 C C . ILE A 1 83 ? 1.871 1.583 -20.663 1.00 83.94 83 ILE A C 1
ATOM 595 O O . ILE A 1 83 ? 2.286 2.523 -21.326 1.00 83.94 83 ILE A O 1
ATOM 599 N N . VAL A 1 84 ? 0.560 1.393 -20.487 1.00 83.31 84 VAL A N 1
ATOM 600 C CA . VAL A 1 84 ? -0.453 2.278 -21.083 1.00 83.31 84 VAL A CA 1
ATOM 601 C C . VAL A 1 84 ? -0.385 3.668 -20.454 1.00 83.31 84 VAL A C 1
ATOM 603 O O . VAL A 1 84 ? -0.438 4.653 -21.178 1.00 83.31 84 VAL A O 1
ATOM 606 N N . ALA A 1 85 ? -0.225 3.740 -19.134 1.00 83.69 85 ALA A N 1
ATOM 607 C CA . ALA A 1 85 ? -0.097 4.979 -18.383 1.00 83.69 85 ALA A CA 1
ATOM 608 C C . ALA A 1 85 ? 1.165 5.740 -18.797 1.00 83.69 85 ALA A C 1
ATOM 610 O O . ALA A 1 85 ? 1.076 6.928 -19.085 1.00 83.69 85 ALA A O 1
ATOM 611 N N . PHE A 1 86 ? 2.295 5.042 -18.953 1.00 84.06 86 PHE A N 1
ATOM 612 C CA . PHE A 1 86 ? 3.512 5.653 -19.489 1.00 84.06 86 PHE A CA 1
ATOM 613 C C . PHE A 1 86 ? 3.296 6.259 -20.881 1.00 84.06 86 PHE A C 1
ATOM 615 O O . PHE A 1 86 ? 3.717 7.378 -21.136 1.00 84.06 86 PHE A O 1
ATOM 622 N N . LEU A 1 87 ? 2.618 5.546 -21.784 1.00 80.62 87 LEU A N 1
ATOM 623 C CA . LEU A 1 87 ? 2.378 6.041 -23.144 1.00 80.62 87 LEU A CA 1
ATOM 624 C C . LEU A 1 87 ? 1.464 7.263 -23.197 1.00 80.62 87 LEU A C 1
ATOM 626 O O . LEU A 1 87 ? 1.576 8.058 -24.124 1.00 80.62 87 LEU A O 1
ATOM 630 N N . VAL A 1 88 ? 0.548 7.396 -22.238 1.00 83.44 88 VAL A N 1
ATOM 631 C CA . VAL A 1 88 ? -0.260 8.609 -22.091 1.00 83.44 88 VAL A CA 1
ATOM 632 C C . VAL A 1 88 ? 0.620 9.755 -21.603 1.00 83.44 88 VAL A C 1
ATOM 634 O O . VAL A 1 88 ? 0.572 10.824 -22.200 1.00 83.44 88 VAL A O 1
ATOM 637 N N . GLU A 1 89 ? 1.453 9.520 -20.587 1.00 80.75 89 GLU A N 1
ATOM 638 C CA . GLU A 1 89 ? 2.343 10.536 -20.013 1.00 80.75 89 GLU A CA 1
ATOM 639 C C . GLU A 1 89 ? 3.381 11.026 -21.034 1.00 80.75 89 GLU A C 1
ATOM 641 O O . GLU A 1 89 ? 3.553 12.225 -21.215 1.00 80.75 89 GLU A O 1
ATOM 646 N N . CYS A 1 90 ? 4.009 10.111 -21.779 1.00 80.81 90 CYS A N 1
ATOM 647 C CA . CYS A 1 90 ? 5.040 10.454 -22.763 1.00 80.81 90 CYS A CA 1
ATOM 648 C C . CYS A 1 90 ? 4.469 11.112 -24.037 1.00 80.81 90 CYS A C 1
ATOM 650 O O . CYS A 1 90 ? 5.209 11.704 -24.818 1.00 80.81 90 CYS A O 1
ATOM 652 N N . ALA A 1 91 ? 3.150 11.026 -24.260 1.00 71.62 91 ALA A N 1
ATOM 653 C CA . ALA A 1 91 ? 2.462 11.722 -25.349 1.00 71.62 91 ALA A CA 1
ATOM 654 C C . ALA A 1 91 ? 2.059 13.165 -24.987 1.00 71.62 91 ALA A C 1
ATOM 656 O O . ALA A 1 91 ? 1.634 13.917 -25.871 1.00 71.62 91 ALA A O 1
ATOM 657 N N . VAL A 1 92 ? 2.165 13.560 -23.714 1.00 63.66 92 VAL A N 1
ATOM 658 C CA . VAL A 1 92 ? 1.911 14.932 -23.264 1.00 63.66 92 VAL A CA 1
ATOM 659 C C . VAL A 1 92 ? 3.229 15.712 -23.350 1.00 63.66 92 VAL A C 1
ATOM 661 O O . VAL A 1 92 ? 4.200 15.313 -22.715 1.00 63.66 92 VAL A O 1
ATOM 664 N N . PRO A 1 93 ? 3.306 16.817 -24.121 1.00 51.12 93 PRO A N 1
ATOM 665 C CA . PRO A 1 93 ? 4.515 17.634 -24.168 1.00 51.12 93 PRO A CA 1
ATOM 666 C C . PRO A 1 93 ? 4.826 18.175 -22.766 1.00 51.12 93 PRO A C 1
ATOM 668 O O . PRO A 1 93 ? 3.886 18.520 -22.040 1.00 51.12 93 PRO A O 1
ATOM 671 N N . PRO A 1 94 ? 6.109 18.275 -22.379 1.00 51.56 94 PRO A N 1
ATOM 672 C CA . PRO A 1 94 ? 6.498 18.538 -21.003 1.00 51.56 94 PRO A CA 1
ATOM 673 C C . PRO A 1 94 ? 5.867 19.841 -20.509 1.00 51.56 94 PRO A C 1
ATOM 675 O O . PRO A 1 94 ? 6.198 20.936 -20.969 1.00 51.56 94 PRO A O 1
ATOM 678 N N . GLN A 1 95 ? 4.954 19.734 -19.541 1.00 46.44 95 GLN A N 1
ATOM 679 C CA . GLN A 1 95 ? 4.694 20.855 -18.652 1.00 46.44 95 GLN A CA 1
ATOM 680 C C . GLN A 1 95 ? 5.893 20.916 -17.723 1.00 46.44 95 GLN A C 1
ATOM 682 O O . GLN A 1 95 ? 6.130 19.992 -16.953 1.00 46.44 95 GLN A O 1
ATOM 687 N N . SER A 1 96 ? 6.674 21.983 -17.860 1.00 47.38 96 SER A N 1
ATOM 688 C CA . SER A 1 96 ? 7.806 22.326 -17.010 1.00 47.38 96 SER A CA 1
ATOM 689 C C . SER A 1 96 ? 7.426 22.208 -15.532 1.00 47.38 96 SER A C 1
ATOM 691 O O . SER A 1 96 ? 6.876 23.140 -14.946 1.00 47.38 96 SER A O 1
ATOM 693 N N . ALA A 1 97 ? 7.702 21.046 -14.952 1.00 39.31 97 ALA A N 1
ATOM 694 C CA . ALA A 1 97 ? 7.794 20.850 -13.525 1.00 39.31 97 ALA A CA 1
ATOM 695 C C . ALA A 1 97 ? 9.260 21.083 -13.159 1.00 39.31 97 ALA A C 1
ATOM 697 O O . ALA A 1 97 ? 10.151 20.437 -13.709 1.00 39.31 97 ALA A O 1
ATOM 698 N N . ASP A 1 98 ? 9.494 22.049 -12.271 1.00 45.44 98 ASP A N 1
ATOM 699 C CA . ASP A 1 98 ? 10.766 22.266 -11.585 1.00 45.44 98 ASP A CA 1
ATOM 700 C C . ASP A 1 98 ? 11.202 20.970 -10.874 1.00 45.44 98 ASP A C 1
ATOM 702 O O . ASP A 1 98 ? 10.932 20.762 -9.691 1.00 45.44 98 ASP A O 1
ATOM 706 N N . GLU A 1 99 ? 11.893 20.080 -11.580 1.00 40.84 99 GLU A N 1
ATOM 707 C CA . GLU A 1 99 ? 12.735 19.065 -10.963 1.00 40.84 99 GLU A CA 1
ATOM 708 C C . GLU A 1 99 ? 14.162 19.594 -10.947 1.00 40.84 99 GLU A C 1
ATOM 710 O O . GLU A 1 99 ? 14.870 19.582 -11.949 1.00 40.84 99 GLU A O 1
ATOM 715 N N . ASN A 1 100 ? 14.586 20.067 -9.774 1.00 33.22 100 ASN A N 1
ATOM 716 C CA . ASN A 1 100 ? 15.993 20.249 -9.443 1.00 33.22 100 ASN A CA 1
ATOM 717 C C . ASN A 1 100 ? 16.761 18.955 -9.772 1.00 33.22 100 ASN A C 1
ATOM 719 O O . ASN A 1 100 ? 16.607 17.967 -9.043 1.00 33.22 100 ASN A O 1
ATOM 723 N N . PRO A 1 101 ? 17.654 18.935 -10.777 1.00 43.44 101 PRO A N 1
ATOM 724 C CA . PRO A 1 101 ? 18.556 17.817 -10.936 1.00 43.44 101 PRO A CA 1
ATOM 725 C C . PRO A 1 101 ? 19.625 17.960 -9.855 1.00 43.44 101 PRO A C 1
ATOM 727 O O . PRO A 1 101 ? 20.556 18.760 -9.970 1.00 43.44 101 PRO A O 1
ATOM 730 N N . SER A 1 102 ? 19.507 17.177 -8.782 1.00 33.88 102 SER A N 1
ATOM 731 C CA . SER A 1 102 ? 20.629 16.968 -7.868 1.00 33.88 102 SER A CA 1
ATOM 732 C C . SER A 1 102 ? 21.725 16.231 -8.637 1.00 33.88 102 SER A C 1
ATOM 734 O O . SER A 1 102 ? 21.772 15.004 -8.688 1.00 33.88 102 SER A O 1
ATOM 736 N N . THR A 1 103 ? 22.599 17.007 -9.275 1.00 41.03 103 THR A N 1
ATOM 737 C CA . THR A 1 103 ? 23.834 16.573 -9.927 1.00 41.03 103 THR A CA 1
ATOM 738 C C . THR A 1 103 ? 24.800 16.119 -8.839 1.00 41.03 103 THR A C 1
ATOM 740 O O . THR A 1 103 ? 25.676 16.843 -8.372 1.00 41.03 103 THR A O 1
ATOM 743 N N . SER A 1 104 ? 24.616 14.881 -8.394 1.00 38.38 104 SER A N 1
ATOM 744 C CA . SER A 1 104 ? 25.619 14.156 -7.630 1.00 38.38 104 SER A CA 1
ATOM 745 C C . SER A 1 104 ? 26.711 13.709 -8.602 1.00 38.38 104 SER A C 1
ATOM 747 O O . SER A 1 104 ? 26.616 12.664 -9.245 1.00 38.38 104 SER A O 1
ATOM 749 N N . ASN A 1 105 ? 27.750 14.536 -8.734 1.00 38.31 105 ASN A N 1
ATOM 750 C CA . ASN A 1 105 ? 29.012 14.179 -9.380 1.00 38.31 105 ASN A CA 1
ATOM 751 C C . ASN A 1 105 ? 29.740 13.110 -8.545 1.00 38.31 105 ASN A C 1
ATOM 753 O O . ASN A 1 105 ? 30.736 13.376 -7.874 1.00 38.31 105 ASN A O 1
ATOM 757 N N . GLY A 1 106 ? 29.233 11.880 -8.583 1.00 35.28 106 GLY A N 1
ATOM 758 C CA . GLY A 1 106 ? 29.913 10.691 -8.092 1.00 35.28 106 GLY A CA 1
ATOM 759 C C . GLY A 1 106 ? 30.811 10.136 -9.187 1.00 35.28 106 GLY A C 1
ATOM 760 O O . GLY A 1 106 ? 30.375 9.339 -10.011 1.00 35.28 106 GLY A O 1
ATOM 761 N N . ARG A 1 107 ? 32.073 10.570 -9.207 1.00 38.38 107 ARG A N 1
ATOM 762 C CA . ARG A 1 107 ? 33.135 9.993 -10.040 1.00 38.38 107 ARG A CA 1
ATOM 763 C C . ARG A 1 107 ? 33.206 8.485 -9.760 1.00 38.38 107 ARG A C 1
ATOM 765 O O . ARG A 1 107 ? 33.667 8.080 -8.697 1.00 38.38 107 ARG A O 1
ATOM 772 N N . ALA A 1 108 ? 32.710 7.665 -10.685 1.00 38.72 108 ALA A N 1
ATOM 773 C CA . ALA A 1 108 ? 32.772 6.214 -10.584 1.00 38.72 108 ALA A CA 1
ATOM 774 C C . ALA A 1 108 ? 34.223 5.761 -10.784 1.00 38.72 108 ALA A C 1
ATOM 776 O O . ALA A 1 108 ? 34.720 5.657 -11.905 1.00 38.72 108 ALA A O 1
ATOM 777 N N . THR A 1 109 ? 34.929 5.536 -9.680 1.00 38.09 109 THR A N 1
ATOM 778 C CA . THR A 1 109 ? 36.229 4.873 -9.691 1.00 38.09 109 THR A CA 1
ATOM 779 C C . THR A 1 109 ? 35.986 3.385 -9.916 1.00 38.09 109 THR A C 1
ATOM 781 O O . THR A 1 109 ? 35.536 2.672 -9.022 1.00 38.09 109 THR A O 1
ATOM 784 N N . ALA A 1 110 ? 36.247 2.924 -11.136 1.00 50.25 110 ALA A N 1
ATOM 785 C CA . ALA A 1 110 ? 36.256 1.512 -11.473 1.00 50.25 110 ALA A CA 1
ATOM 786 C C . ALA A 1 110 ? 37.361 0.796 -10.682 1.00 50.25 110 ALA A C 1
ATOM 788 O O . ALA A 1 110 ? 38.544 0.967 -10.971 1.00 50.25 110 ALA A O 1
ATOM 789 N N . THR A 1 111 ? 36.979 -0.035 -9.710 1.00 35.78 111 THR A N 1
ATOM 790 C CA . THR A 1 111 ? 37.883 -1.042 -9.137 1.00 35.78 111 THR A CA 1
ATOM 791 C C . THR A 1 111 ? 37.097 -2.274 -8.696 1.00 35.78 111 THR A C 1
ATOM 793 O O . THR A 1 111 ? 36.521 -2.312 -7.621 1.00 35.78 111 THR A O 1
ATOM 796 N N . ARG A 1 112 ? 37.059 -3.240 -9.619 1.00 45.03 112 ARG A N 1
ATOM 797 C CA . ARG A 1 112 ? 37.202 -4.699 -9.475 1.00 45.03 112 ARG A CA 1
ATOM 798 C C . ARG A 1 112 ? 36.805 -5.357 -8.135 1.00 45.03 112 ARG A C 1
ATOM 800 O O . ARG A 1 112 ? 37.398 -5.086 -7.098 1.00 45.03 112 ARG A O 1
ATOM 807 N N . ILE A 1 113 ? 35.992 -6.409 -8.298 1.00 40.19 113 ILE A N 1
ATOM 808 C CA . ILE A 1 113 ? 35.534 -7.430 -7.335 1.00 40.19 113 ILE A CA 1
ATOM 809 C C . ILE A 1 113 ? 34.373 -6.967 -6.436 1.00 40.19 113 ILE A C 1
ATOM 811 O O . ILE A 1 113 ? 34.465 -6.991 -5.214 1.00 40.19 113 ILE A O 1
ATOM 815 N N . GLU A 1 114 ? 33.249 -6.589 -7.048 1.00 44.84 114 GLU A N 1
ATOM 816 C CA . GLU A 1 114 ? 31.943 -6.779 -6.409 1.00 44.84 114 GLU A CA 1
ATOM 817 C C . GLU A 1 114 ? 31.545 -8.235 -6.663 1.00 44.84 114 GLU A C 1
ATOM 819 O O . GLU A 1 114 ? 31.560 -8.702 -7.804 1.00 44.84 114 GLU A O 1
ATOM 824 N N . ILE A 1 115 ? 31.248 -8.974 -5.594 1.00 45.59 115 ILE A N 1
ATOM 825 C CA . ILE A 1 115 ? 30.396 -10.159 -5.699 1.00 45.59 115 ILE A CA 1
ATOM 826 C C . ILE A 1 115 ? 29.180 -9.689 -6.500 1.00 45.59 115 ILE A C 1
ATOM 828 O O . ILE A 1 115 ? 28.620 -8.643 -6.176 1.00 45.59 115 ILE A O 1
ATOM 832 N N . ASP A 1 116 ? 28.847 -10.380 -7.587 1.00 57.22 116 ASP A N 1
ATOM 833 C CA . ASP A 1 116 ? 27.712 -10.031 -8.440 1.00 57.22 116 ASP A CA 1
ATOM 834 C C . ASP A 1 116 ? 26.427 -10.293 -7.636 1.00 57.22 116 ASP A C 1
ATOM 836 O O . ASP A 1 116 ? 25.796 -11.338 -7.739 1.00 57.22 116 ASP A O 1
ATOM 840 N N . GLU A 1 117 ? 26.102 -9.394 -6.706 1.00 63.12 117 GLU A N 1
ATOM 841 C CA . GLU A 1 117 ? 24.982 -9.508 -5.763 1.00 63.12 117 GLU A CA 1
ATOM 842 C C . GLU A 1 117 ? 23.638 -9.384 -6.490 1.00 63.12 117 GLU A C 1
ATOM 844 O O . GLU A 1 117 ? 22.613 -9.811 -5.973 1.00 63.12 117 GLU A O 1
ATOM 849 N N . CYS A 1 118 ? 23.647 -8.863 -7.721 1.00 75.56 118 CYS A N 1
ATOM 850 C CA . CYS A 1 118 ? 22.514 -8.910 -8.639 1.00 75.56 118 CYS A CA 1
ATOM 851 C C . CYS A 1 118 ? 22.549 -10.130 -9.571 1.00 75.56 118 CYS A C 1
ATOM 853 O O . CYS A 1 118 ? 21.743 -10.181 -10.498 1.00 75.56 118 CYS A O 1
ATOM 855 N N . SER A 1 119 ? 23.439 -11.106 -9.348 1.00 81.88 119 SER A N 1
ATOM 856 C CA . SER A 1 119 ? 23.514 -12.328 -10.166 1.00 81.88 119 SER A CA 1
ATOM 857 C C . SER A 1 119 ? 22.199 -13.101 -10.183 1.00 81.88 119 SER A C 1
ATOM 859 O O . SER A 1 119 ? 21.840 -13.657 -11.218 1.00 81.88 119 SER A O 1
ATOM 861 N N . GLU A 1 120 ? 21.449 -13.068 -9.077 1.00 88.56 120 GLU A N 1
ATOM 862 C CA . GLU A 1 120 ? 20.111 -13.659 -8.977 1.00 88.56 120 GLU A CA 1
ATOM 863 C C . GLU A 1 120 ? 19.133 -13.074 -10.006 1.00 88.56 120 GLU A C 1
ATOM 865 O O . GLU A 1 120 ? 18.320 -13.804 -10.561 1.00 88.56 120 GLU A O 1
ATOM 870 N N . TYR A 1 121 ? 19.268 -11.784 -10.318 1.00 90.06 121 TYR A N 1
ATOM 871 C CA . TYR A 1 121 ? 18.404 -11.049 -11.245 1.00 90.06 121 TYR A CA 1
ATOM 872 C C . TYR A 1 121 ? 19.095 -10.721 -12.576 1.00 90.06 121 TYR A C 1
ATOM 874 O O . TYR A 1 121 ? 18.616 -9.880 -13.340 1.00 90.06 121 TYR A O 1
ATOM 882 N N . ALA A 1 122 ? 20.261 -11.316 -12.849 1.00 88.31 122 ALA A N 1
ATOM 883 C CA . ALA A 1 122 ? 21.093 -10.930 -13.984 1.00 88.31 122 ALA A CA 1
ATOM 884 C C . ALA A 1 122 ? 20.363 -11.115 -15.318 1.00 88.31 122 ALA A C 1
ATOM 886 O O . ALA A 1 122 ? 20.430 -10.232 -16.170 1.00 88.31 122 ALA A O 1
ATOM 887 N N . THR A 1 123 ? 19.631 -12.221 -15.464 1.00 92.12 123 THR A N 1
ATOM 888 C CA . THR A 1 123 ? 18.889 -12.552 -16.688 1.00 92.12 123 THR A CA 1
ATOM 889 C C . THR A 1 123 ? 17.774 -11.543 -16.943 1.00 92.12 123 THR A C 1
ATOM 891 O O . THR A 1 123 ? 17.655 -10.999 -18.037 1.00 92.12 123 THR A O 1
ATOM 894 N N . GLU A 1 124 ? 16.977 -11.241 -15.922 1.00 92.44 124 GLU A N 1
ATOM 895 C CA . GLU A 1 124 ? 15.870 -10.296 -16.004 1.00 92.44 124 GLU A CA 1
ATOM 896 C C . GLU A 1 124 ? 16.369 -8.881 -16.296 1.00 92.44 124 GLU A C 1
ATOM 898 O O . GLU A 1 124 ? 15.779 -8.173 -17.111 1.00 92.44 124 GLU A O 1
ATOM 903 N N . LEU A 1 125 ? 17.473 -8.473 -15.666 1.00 91.81 125 LEU A N 1
ATOM 904 C CA . LEU A 1 125 ? 18.092 -7.181 -15.938 1.00 91.81 125 LEU A CA 1
ATOM 905 C C . LEU A 1 125 ? 18.657 -7.121 -17.361 1.00 91.81 125 LEU A C 1
ATOM 907 O O . LEU A 1 125 ? 18.473 -6.106 -18.024 1.00 91.81 125 LEU A O 1
ATOM 911 N N . ASP A 1 126 ? 19.271 -8.188 -17.872 1.00 92.50 126 ASP A N 1
ATOM 912 C CA . ASP A 1 126 ? 19.746 -8.244 -19.260 1.00 92.50 126 ASP A CA 1
ATOM 913 C C . ASP A 1 126 ? 18.596 -8.128 -20.273 1.00 92.50 126 ASP A C 1
ATOM 915 O O . ASP A 1 126 ? 18.702 -7.407 -21.272 1.00 92.50 126 ASP A O 1
ATOM 919 N N . GLU A 1 127 ? 17.454 -8.753 -19.984 1.00 93.31 127 GLU A N 1
ATOM 920 C CA . GLU A 1 127 ? 16.239 -8.593 -20.783 1.00 93.31 127 GLU A CA 1
ATOM 921 C C . GLU A 1 127 ? 15.704 -7.156 -20.750 1.00 93.31 127 GLU A C 1
ATOM 923 O O . GLU A 1 127 ? 15.331 -6.631 -21.802 1.00 93.31 127 GLU A O 1
ATOM 928 N N . VAL A 1 128 ? 15.709 -6.493 -19.587 1.00 93.69 128 VAL A N 1
ATOM 929 C CA . VAL A 1 128 ? 15.329 -5.073 -19.455 1.00 93.69 128 VAL A CA 1
ATOM 930 C C . VAL A 1 128 ? 16.255 -4.182 -20.277 1.00 93.69 128 VAL A C 1
ATOM 932 O O . VAL A 1 128 ? 15.782 -3.351 -21.054 1.00 93.69 128 VAL A O 1
ATOM 935 N N . MET A 1 129 ? 17.568 -4.371 -20.137 1.00 94.00 129 MET A N 1
ATOM 936 C CA . MET A 1 129 ? 18.588 -3.587 -20.834 1.00 94.00 129 MET A CA 1
ATOM 937 C C . MET A 1 129 ? 18.428 -3.707 -22.350 1.00 94.00 129 MET A C 1
ATOM 939 O O . MET A 1 129 ? 18.423 -2.699 -23.058 1.00 94.00 129 MET A O 1
ATOM 943 N N . SER A 1 130 ? 18.210 -4.930 -22.842 1.00 93.75 130 SER A N 1
ATOM 944 C CA . SER A 1 130 ? 17.939 -5.193 -24.255 1.00 93.75 130 SER A CA 1
ATOM 945 C C . SER A 1 130 ? 16.606 -4.600 -24.717 1.00 93.75 130 SER A C 1
ATOM 947 O O . SER A 1 130 ? 16.530 -4.011 -25.796 1.00 93.75 130 SER A O 1
ATOM 949 N N . ALA A 1 131 ? 15.541 -4.747 -23.927 1.00 92.00 131 ALA A N 1
ATOM 950 C CA . ALA A 1 131 ? 14.203 -4.331 -24.327 1.00 92.00 131 ALA A CA 1
ATOM 951 C C . ALA A 1 131 ? 14.020 -2.806 -24.350 1.00 92.00 131 ALA A C 1
ATOM 953 O O . ALA A 1 131 ? 13.299 -2.297 -25.207 1.00 92.00 131 ALA A O 1
ATOM 954 N N . LEU A 1 132 ? 14.711 -2.086 -23.466 1.00 92.31 132 LEU A N 1
ATOM 955 C CA . LEU A 1 132 ? 14.713 -0.623 -23.408 1.00 92.31 132 LEU A CA 1
ATOM 956 C C . LEU A 1 132 ? 15.899 0.013 -24.154 1.00 92.31 132 LEU A C 1
ATOM 958 O O . LEU A 1 132 ? 16.033 1.232 -24.142 1.00 92.31 132 LEU A O 1
ATOM 962 N N . ALA A 1 133 ? 16.754 -0.784 -24.807 1.00 91.88 133 ALA A N 1
ATOM 963 C CA . ALA A 1 133 ? 17.957 -0.314 -25.502 1.00 91.88 133 ALA A CA 1
ATOM 964 C C . ALA A 1 133 ? 18.867 0.574 -24.621 1.00 91.88 133 ALA A C 1
ATOM 966 O O . ALA A 1 133 ? 19.381 1.604 -25.060 1.00 91.88 133 ALA A O 1
ATOM 967 N N . LEU A 1 134 ? 19.053 0.178 -23.359 1.00 90.31 134 LEU A N 1
ATOM 968 C CA . LEU A 1 134 ? 19.877 0.903 -22.392 1.00 90.31 134 LEU A CA 1
ATOM 969 C C . LEU A 1 134 ? 21.367 0.592 -22.590 1.00 90.31 134 LEU A C 1
ATOM 971 O O . LEU A 1 134 ? 21.743 -0.504 -22.998 1.00 90.31 134 LEU A O 1
ATOM 975 N N . GLN A 1 135 ? 22.231 1.551 -22.257 1.00 88.81 135 GLN A N 1
ATOM 976 C CA . GLN A 1 135 ? 23.689 1.364 -22.278 1.00 88.81 135 GLN A CA 1
ATOM 977 C C . GLN A 1 135 ? 24.156 0.521 -21.090 1.00 88.81 135 GLN A C 1
ATOM 979 O O . GLN A 1 135 ? 23.592 0.659 -20.012 1.00 88.81 135 GLN A O 1
ATOM 984 N N . ASP A 1 136 ? 25.248 -0.239 -21.225 1.00 82.56 136 ASP A N 1
ATOM 985 C CA . ASP A 1 136 ? 25.786 -1.124 -20.169 1.00 82.56 136 ASP A CA 1
ATOM 986 C C . ASP A 1 136 ? 25.993 -0.440 -18.805 1.00 82.56 136 ASP A C 1
ATOM 988 O O . ASP A 1 136 ? 25.824 -1.059 -17.753 1.00 82.56 136 ASP A O 1
ATOM 992 N N . SER A 1 137 ? 26.302 0.860 -18.794 1.00 83.44 137 SER A N 1
ATOM 993 C CA . SER A 1 137 ? 26.428 1.660 -17.569 1.00 83.44 137 SER A CA 1
ATOM 994 C C . SER A 1 137 ? 25.127 1.735 -16.754 1.00 83.44 137 SER A C 1
ATOM 996 O O . SER A 1 137 ? 25.178 1.840 -15.527 1.00 83.44 137 SER A O 1
ATOM 998 N N . ALA A 1 138 ? 23.964 1.616 -17.402 1.00 84.31 138 ALA A N 1
ATOM 999 C CA . ALA A 1 138 ? 22.660 1.584 -16.748 1.00 84.31 138 ALA A CA 1
ATOM 1000 C C . ALA A 1 138 ? 22.444 0.301 -15.931 1.00 84.31 138 ALA A C 1
ATOM 1002 O O . ALA A 1 138 ? 21.708 0.334 -14.946 1.00 84.31 138 ALA A O 1
ATOM 1003 N N . ARG A 1 139 ? 23.141 -0.802 -16.249 1.00 85.25 139 ARG A N 1
ATOM 1004 C CA . ARG A 1 139 ? 23.040 -2.063 -15.496 1.00 85.25 139 ARG A CA 1
ATOM 1005 C C . ARG A 1 139 ? 23.443 -1.868 -14.038 1.00 85.25 139 ARG A C 1
ATOM 1007 O O . ARG A 1 139 ? 22.744 -2.321 -13.136 1.00 85.25 139 ARG A O 1
ATOM 1014 N N . ALA A 1 140 ? 24.532 -1.135 -13.800 1.00 85.75 140 ALA A N 1
ATOM 1015 C CA . ALA A 1 140 ? 24.995 -0.821 -12.450 1.00 85.75 140 ALA A CA 1
ATOM 1016 C C . ALA A 1 140 ? 23.992 0.065 -11.687 1.00 85.75 140 ALA A C 1
ATOM 1018 O O . ALA A 1 140 ? 23.797 -0.106 -10.482 1.00 85.75 140 ALA A O 1
ATOM 1019 N N . VAL A 1 141 ? 23.323 0.989 -12.385 1.00 87.56 141 VAL A N 1
ATOM 1020 C CA . VAL A 1 141 ? 22.290 1.859 -11.800 1.00 87.56 141 VAL A CA 1
ATOM 1021 C C . VAL A 1 141 ? 21.048 1.052 -11.423 1.00 87.56 141 VAL A C 1
ATOM 1023 O O . VAL A 1 141 ? 20.562 1.181 -10.299 1.00 87.56 141 VAL A O 1
ATOM 1026 N N . LEU A 1 142 ? 20.570 0.181 -12.316 1.00 88.38 142 LEU A N 1
ATOM 1027 C CA . LEU A 1 142 ? 19.429 -0.698 -12.055 1.00 88.38 142 LEU A CA 1
ATOM 1028 C C . LEU A 1 142 ? 19.729 -1.683 -10.925 1.00 88.38 142 LEU A C 1
ATOM 1030 O O . LEU A 1 142 ? 18.929 -1.800 -10.003 1.00 88.38 142 LEU A O 1
ATOM 1034 N N . CYS A 1 143 ? 20.902 -2.315 -10.927 1.00 90.12 143 CYS A N 1
ATOM 1035 C CA . CYS A 1 143 ? 21.318 -3.206 -9.845 1.00 90.12 143 CYS A CA 1
ATOM 1036 C C . CYS A 1 143 ? 21.368 -2.474 -8.492 1.00 90.12 143 CYS A C 1
ATOM 1038 O O . CYS A 1 143 ? 20.788 -2.930 -7.504 1.00 90.12 143 CYS A O 1
ATOM 1040 N N . ARG A 1 144 ? 21.959 -1.270 -8.449 1.00 88.94 144 ARG A N 1
ATOM 1041 C CA . ARG A 1 144 ? 21.927 -0.424 -7.245 1.00 88.94 144 ARG A CA 1
ATOM 1042 C C . ARG A 1 144 ? 20.493 -0.122 -6.809 1.00 88.94 144 ARG A C 1
ATOM 1044 O O . ARG A 1 144 ? 20.216 -0.100 -5.612 1.00 88.94 144 ARG A O 1
ATOM 1051 N N . ARG A 1 145 ? 19.584 0.118 -7.756 1.00 89.88 145 ARG A N 1
ATOM 1052 C CA . ARG A 1 145 ? 18.174 0.392 -7.461 1.00 89.88 145 ARG A CA 1
ATOM 1053 C C . ARG A 1 145 ? 17.465 -0.826 -6.870 1.00 89.88 145 ARG A C 1
ATOM 1055 O O . ARG A 1 145 ? 16.783 -0.661 -5.865 1.00 89.88 145 ARG A O 1
ATOM 1062 N N . VAL A 1 146 ? 17.671 -2.018 -7.431 1.00 90.44 146 VAL A N 1
ATOM 1063 C CA . VAL A 1 146 ? 17.152 -3.285 -6.884 1.00 90.44 146 VAL A CA 1
ATOM 1064 C C . VAL A 1 146 ? 17.636 -3.484 -5.449 1.00 90.44 146 VAL A C 1
ATOM 1066 O O . VAL A 1 146 ? 16.842 -3.796 -4.570 1.00 90.44 146 VAL A O 1
ATOM 1069 N N . ARG A 1 147 ? 18.912 -3.198 -5.167 1.00 88.56 147 ARG A N 1
ATOM 1070 C CA . ARG A 1 147 ? 19.468 -3.314 -3.810 1.00 88.56 147 ARG A CA 1
ATOM 1071 C C . ARG A 1 147 ? 18.820 -2.364 -2.799 1.00 88.56 147 ARG A C 1
ATOM 1073 O O . ARG A 1 147 ? 18.721 -2.693 -1.622 1.00 88.56 147 ARG A O 1
ATOM 1080 N N . LEU A 1 148 ? 18.398 -1.182 -3.245 1.00 88.75 148 LEU A N 1
ATOM 1081 C CA . LEU A 1 148 ? 17.701 -0.212 -2.398 1.00 88.75 148 LEU A CA 1
ATOM 1082 C C . LEU A 1 148 ? 16.228 -0.573 -2.158 1.00 88.75 148 LEU A C 1
ATOM 1084 O O . LEU A 1 148 ? 15.594 0.087 -1.336 1.00 88.75 148 LEU A O 1
ATOM 1088 N N . MET A 1 149 ? 15.682 -1.581 -2.848 1.00 88.00 149 MET A N 1
ATOM 1089 C CA . MET A 1 149 ? 14.331 -2.062 -2.570 1.00 88.00 149 MET A CA 1
ATOM 1090 C C . MET A 1 149 ? 14.291 -2.937 -1.310 1.00 88.00 149 MET A C 1
ATOM 1092 O O . MET A 1 149 ? 15.232 -3.712 -1.079 1.00 88.00 149 MET A O 1
ATOM 1096 N N . PRO A 1 150 ? 13.196 -2.846 -0.524 1.00 87.06 150 PRO A N 1
ATOM 1097 C CA . PRO A 1 150 ? 12.903 -3.802 0.539 1.00 87.06 150 PRO A CA 1
ATOM 1098 C C . PRO A 1 150 ? 12.948 -5.234 0.004 1.00 87.06 150 PRO A C 1
ATOM 1100 O O . PRO A 1 150 ? 12.492 -5.475 -1.113 1.00 87.06 150 PRO A O 1
ATOM 1103 N N . ASP A 1 151 ? 13.489 -6.168 0.789 1.00 85.94 151 ASP A N 1
ATOM 1104 C CA . ASP A 1 151 ? 13.717 -7.556 0.356 1.00 85.94 151 ASP A CA 1
ATOM 1105 C C . ASP A 1 151 ? 12.439 -8.203 -0.206 1.00 85.94 151 ASP A C 1
ATOM 1107 O O . ASP A 1 151 ? 12.472 -8.784 -1.289 1.00 85.94 151 ASP A O 1
ATOM 1111 N N . ASP A 1 152 ? 11.303 -8.000 0.470 1.00 85.94 152 ASP A N 1
ATOM 1112 C CA . ASP A 1 152 ? 9.994 -8.552 0.089 1.00 85.94 152 ASP A CA 1
ATOM 1113 C C . ASP A 1 152 ? 9.469 -8.022 -1.262 1.00 85.94 152 ASP A C 1
ATOM 1115 O O . ASP A 1 152 ? 8.629 -8.655 -1.901 1.00 85.94 152 ASP A O 1
ATOM 1119 N N . ASP A 1 153 ? 9.972 -6.869 -1.714 1.00 88.69 153 ASP A N 1
ATOM 1120 C CA . ASP A 1 153 ? 9.493 -6.157 -2.901 1.00 88.69 153 ASP A CA 1
ATOM 1121 C C . ASP A 1 153 ? 10.449 -6.285 -4.106 1.00 88.69 153 ASP A C 1
ATOM 1123 O O . ASP A 1 153 ? 10.089 -5.904 -5.225 1.00 88.69 153 ASP A O 1
ATOM 1127 N N . ARG A 1 154 ? 11.661 -6.836 -3.916 1.00 90.50 154 ARG A N 1
ATOM 1128 C CA . ARG A 1 154 ? 12.699 -6.941 -4.965 1.00 90.50 154 ARG A CA 1
ATOM 1129 C C . ARG A 1 154 ? 12.244 -7.756 -6.163 1.00 90.50 154 ARG A C 1
ATOM 1131 O O . ARG A 1 154 ? 12.315 -7.278 -7.294 1.00 90.50 154 ARG A O 1
ATOM 1138 N N . ASP A 1 155 ? 11.723 -8.950 -5.910 1.00 91.12 155 ASP A N 1
ATOM 1139 C CA . ASP A 1 155 ? 11.224 -9.851 -6.947 1.00 91.12 155 ASP A CA 1
ATOM 1140 C C . ASP A 1 155 ? 10.113 -9.208 -7.773 1.00 91.12 155 ASP A C 1
ATOM 1142 O O . ASP A 1 155 ? 10.104 -9.288 -9.004 1.00 91.12 155 ASP A O 1
ATOM 1146 N N . GLN A 1 156 ? 9.173 -8.553 -7.091 1.00 90.62 156 GLN A N 1
ATOM 1147 C CA . GLN A 1 156 ? 8.048 -7.904 -7.744 1.00 90.62 156 GLN A CA 1
ATOM 1148 C C . GLN A 1 156 ? 8.509 -6.711 -8.587 1.00 90.62 156 GLN A C 1
ATOM 1150 O O . GLN A 1 156 ? 8.028 -6.527 -9.707 1.00 90.62 156 GLN A O 1
ATOM 1155 N N . PHE A 1 157 ? 9.464 -5.933 -8.078 1.00 93.00 157 PHE A N 1
ATOM 1156 C CA . PHE A 1 157 ? 10.059 -4.818 -8.800 1.00 93.00 157 PHE A CA 1
ATOM 1157 C C . PHE A 1 157 ? 10.793 -5.282 -10.065 1.00 93.00 157 PHE A C 1
ATOM 1159 O O . PHE A 1 157 ? 10.519 -4.762 -11.146 1.00 93.00 157 PHE A O 1
ATOM 1166 N N . VAL A 1 158 ? 11.681 -6.279 -9.959 1.00 93.62 158 VAL A N 1
ATOM 1167 C CA . VAL A 1 158 ? 12.482 -6.776 -11.092 1.00 93.62 158 VAL A CA 1
ATOM 1168 C C . VAL A 1 158 ? 11.590 -7.385 -12.172 1.00 93.62 158 VAL A C 1
ATOM 1170 O O . VAL A 1 158 ? 11.703 -7.018 -13.343 1.00 93.62 158 VAL A O 1
ATOM 1173 N N . ARG A 1 159 ? 10.660 -8.272 -11.795 1.00 93.00 159 ARG A N 1
ATOM 1174 C CA . ARG A 1 159 ? 9.738 -8.897 -12.757 1.00 93.00 159 ARG A CA 1
ATOM 1175 C C . ARG A 1 159 ? 8.807 -7.866 -13.390 1.00 93.00 159 ARG A C 1
ATOM 1177 O O . ARG A 1 159 ? 8.622 -7.884 -14.602 1.00 93.00 159 ARG A O 1
ATOM 1184 N N . GLY A 1 160 ? 8.281 -6.933 -12.594 1.00 91.75 160 GLY A N 1
ATOM 1185 C CA . GLY A 1 160 ? 7.444 -5.843 -13.090 1.00 91.75 160 GLY A CA 1
ATOM 1186 C C . GLY A 1 160 ? 8.181 -4.952 -14.090 1.00 91.75 160 GLY A C 1
ATOM 1187 O O . GLY A 1 160 ? 7.628 -4.633 -15.141 1.00 91.75 160 GLY A O 1
ATOM 1188 N N . LEU A 1 161 ? 9.441 -4.604 -13.806 1.00 94.88 161 LEU A N 1
ATOM 1189 C CA . LEU A 1 161 ? 10.276 -3.808 -14.705 1.00 94.88 161 LEU A CA 1
ATOM 1190 C C . LEU A 1 161 ? 10.555 -4.558 -16.012 1.00 94.88 161 LEU A C 1
ATOM 1192 O O . LEU A 1 161 ? 10.471 -3.965 -17.086 1.00 94.88 161 LEU A O 1
ATOM 1196 N N . ARG A 1 162 ? 10.844 -5.861 -15.935 1.00 94.88 162 ARG A N 1
ATOM 1197 C CA . ARG A 1 162 ? 11.041 -6.728 -17.104 1.00 94.88 162 ARG A CA 1
ATOM 1198 C C . ARG A 1 162 ? 9.797 -6.790 -17.978 1.00 94.88 162 ARG A C 1
ATOM 1200 O O . ARG A 1 162 ? 9.876 -6.533 -19.177 1.00 94.88 162 ARG A O 1
ATOM 1207 N N . ASP A 1 163 ? 8.644 -7.082 -17.393 1.00 93.38 163 ASP A N 1
ATOM 1208 C CA . ASP A 1 163 ? 7.393 -7.195 -18.141 1.00 93.38 163 ASP A CA 1
ATOM 1209 C C . ASP A 1 163 ? 6.987 -5.841 -18.752 1.00 93.38 163 ASP A C 1
ATOM 1211 O O . ASP A 1 163 ? 6.553 -5.781 -19.907 1.00 93.38 163 ASP A O 1
ATOM 1215 N N . PHE A 1 164 ? 7.217 -4.738 -18.032 1.00 93.00 164 PHE A N 1
ATOM 1216 C CA . PHE A 1 164 ? 7.060 -3.381 -18.556 1.00 93.00 164 PHE A CA 1
ATOM 1217 C C . PHE A 1 164 ? 8.001 -3.108 -19.739 1.00 93.00 164 PHE A C 1
ATOM 1219 O O . PHE A 1 164 ? 7.551 -2.628 -20.780 1.00 93.00 164 PHE A O 1
ATOM 1226 N N . ALA A 1 165 ? 9.284 -3.456 -19.620 1.00 93.25 165 ALA A N 1
ATOM 1227 C CA . ALA A 1 165 ? 10.289 -3.275 -20.664 1.00 93.25 165 ALA A CA 1
ATOM 1228 C C . ALA A 1 165 ? 9.957 -4.074 -21.935 1.00 93.25 165 ALA A C 1
ATOM 1230 O O . ALA A 1 165 ? 10.017 -3.550 -23.051 1.00 93.25 165 ALA A O 1
ATOM 1231 N N . LEU A 1 166 ? 9.529 -5.328 -21.780 1.00 92.69 166 LEU A N 1
ATOM 1232 C CA . LEU A 1 166 ? 9.073 -6.164 -22.891 1.00 92.69 166 LEU A CA 1
ATOM 1233 C C . LEU A 1 166 ? 7.839 -5.562 -23.576 1.00 92.69 166 LEU A C 1
ATOM 1235 O O . LEU A 1 166 ? 7.767 -5.538 -24.809 1.00 92.69 166 LEU A O 1
ATOM 1239 N N . ALA A 1 167 ? 6.892 -5.034 -22.797 1.00 90.50 167 ALA A N 1
ATOM 1240 C CA . ALA A 1 167 ? 5.709 -4.368 -23.327 1.00 90.50 167 ALA A CA 1
ATOM 1241 C C . ALA A 1 167 ? 6.045 -3.044 -24.037 1.00 90.50 167 ALA A C 1
ATOM 1243 O O . ALA A 1 167 ? 5.455 -2.746 -25.078 1.00 90.50 167 ALA A O 1
ATOM 1244 N N . PHE A 1 168 ? 7.011 -2.278 -23.523 1.00 91.12 168 PHE A N 1
ATOM 1245 C CA . PHE A 1 168 ? 7.544 -1.079 -24.171 1.00 91.12 168 PHE A CA 1
ATOM 1246 C C . PHE A 1 168 ? 8.130 -1.424 -25.544 1.00 91.12 168 PHE A C 1
ATOM 1248 O O . PHE A 1 168 ? 7.707 -0.853 -26.551 1.00 91.12 168 PHE A O 1
ATOM 1255 N N . ARG A 1 169 ? 9.013 -2.432 -25.614 1.00 91.12 169 ARG A N 1
ATOM 1256 C CA . ARG A 1 169 ? 9.601 -2.897 -26.881 1.00 91.12 169 ARG A CA 1
ATOM 1257 C C . ARG A 1 169 ? 8.535 -3.333 -27.882 1.00 91.12 169 ARG A C 1
ATOM 1259 O O . ARG A 1 169 ? 8.626 -3.000 -29.059 1.00 91.12 169 ARG A O 1
ATOM 1266 N N . ALA A 1 170 ? 7.524 -4.073 -27.423 1.00 90.31 170 ALA A N 1
ATOM 1267 C CA . ALA A 1 170 ? 6.446 -4.559 -28.281 1.00 90.31 170 ALA A CA 1
ATOM 1268 C C . ALA A 1 170 ? 5.608 -3.420 -28.886 1.00 90.31 170 ALA A C 1
ATOM 1270 O O . ALA A 1 170 ? 5.140 -3.536 -30.017 1.00 90.31 170 ALA A O 1
ATOM 1271 N N . ARG A 1 171 ? 5.417 -2.323 -28.144 1.00 86.62 171 ARG A N 1
ATOM 1272 C CA . ARG A 1 171 ? 4.659 -1.153 -28.610 1.00 86.62 171 ARG A CA 1
ATOM 1273 C C . ARG A 1 171 ? 5.501 -0.168 -29.414 1.00 86.62 171 ARG A C 1
ATOM 1275 O O . ARG A 1 171 ? 4.930 0.573 -30.207 1.00 86.62 171 ARG A O 1
ATOM 1282 N N . ASN A 1 172 ? 6.821 -0.190 -29.226 1.00 85.56 172 ASN A N 1
ATOM 1283 C CA . ASN A 1 172 ? 7.799 0.630 -29.937 1.00 85.56 172 ASN A CA 1
ATOM 1284 C C . ASN A 1 172 ? 7.372 2.110 -30.048 1.00 85.56 172 ASN A C 1
ATOM 1286 O O . ASN A 1 172 ? 7.164 2.612 -31.162 1.00 85.56 172 ASN A O 1
ATOM 1290 N N . PRO A 1 173 ? 7.145 2.790 -28.908 1.00 82.00 173 PRO A N 1
ATOM 1291 C CA . PRO A 1 173 ? 6.696 4.172 -28.920 1.00 82.00 173 PRO A CA 1
ATOM 1292 C C . PRO A 1 173 ? 7.726 5.093 -29.572 1.00 82.00 173 PRO A C 1
ATOM 1294 O O . PRO A 1 173 ? 8.929 4.849 -29.530 1.00 82.00 173 PRO A O 1
ATOM 1297 N N . LYS A 1 174 ? 7.229 6.160 -30.199 1.00 76.50 174 LYS A N 1
ATOM 1298 C CA . LYS A 1 174 ? 8.046 7.169 -30.874 1.00 76.50 174 LYS A CA 1
ATOM 1299 C C . LYS A 1 174 ? 7.739 8.530 -30.269 1.00 76.50 174 LYS A C 1
ATOM 1301 O O . LYS A 1 174 ? 6.578 8.924 -30.240 1.00 76.50 174 LYS A O 1
ATOM 1306 N N . GLY A 1 175 ? 8.771 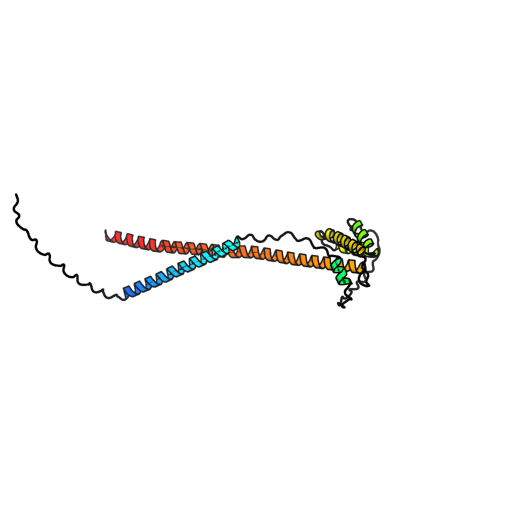9.234 -29.832 1.00 71.44 175 GLY A N 1
ATOM 1307 C CA . GLY A 1 175 ? 8.676 10.551 -29.210 1.00 71.44 175 GLY A CA 1
ATOM 1308 C C . GLY A 1 175 ? 10.020 10.924 -28.597 1.00 71.44 175 GLY A C 1
ATOM 1309 O O . GLY A 1 175 ? 10.815 10.032 -28.310 1.00 71.44 175 GLY A O 1
ATOM 1310 N N . GLU A 1 176 ? 10.276 12.220 -28.439 1.00 69.94 176 GLU A N 1
ATOM 1311 C CA . GLU A 1 176 ? 11.515 12.729 -27.832 1.00 69.94 176 GLU A CA 1
ATOM 1312 C C . GLU A 1 176 ? 11.641 12.277 -26.365 1.00 69.94 176 GLU A C 1
ATOM 1314 O O . GLU A 1 176 ? 12.714 11.850 -25.954 1.00 69.94 176 GLU A O 1
ATOM 1319 N N . ASP A 1 177 ? 10.510 12.209 -25.649 1.00 75.12 177 ASP A N 1
ATOM 1320 C CA . ASP A 1 177 ? 10.421 11.806 -24.235 1.00 75.12 177 ASP A CA 1
ATOM 1321 C C . ASP A 1 177 ? 9.939 10.353 -24.027 1.00 75.12 177 ASP A C 1
ATOM 1323 O O . ASP A 1 177 ? 9.699 9.906 -22.905 1.00 75.12 177 ASP A O 1
ATOM 1327 N N . CYS A 1 178 ? 9.767 9.585 -25.108 1.00 84.25 178 CYS A N 1
ATOM 1328 C CA . CYS A 1 178 ? 9.312 8.190 -25.049 1.00 84.25 178 CYS A CA 1
ATOM 1329 C C . CYS A 1 178 ? 10.476 7.196 -25.224 1.00 84.25 178 CYS A C 1
ATOM 1331 O O . CYS A 1 178 ? 10.264 6.101 -25.749 1.00 84.25 178 CYS A O 1
ATOM 1333 N N . ASP A 1 179 ? 11.702 7.568 -24.851 1.00 89.12 179 ASP A N 1
ATOM 1334 C CA . ASP A 1 179 ? 12.870 6.694 -24.951 1.00 89.12 179 ASP A CA 1
ATOM 1335 C C . ASP A 1 179 ? 12.932 5.670 -23.800 1.00 89.12 179 ASP A C 1
ATOM 1337 O O . ASP A 1 179 ? 12.219 5.753 -22.795 1.00 89.12 179 ASP A O 1
ATOM 1341 N N . GLY A 1 180 ? 13.779 4.649 -23.952 1.00 87.44 180 GLY A N 1
ATOM 1342 C CA . GLY A 1 180 ? 13.859 3.568 -22.970 1.00 87.44 180 GLY A CA 1
ATOM 1343 C C . GLY A 1 180 ? 14.400 4.007 -21.606 1.00 87.44 180 GLY A C 1
ATOM 1344 O O . GLY A 1 180 ? 14.007 3.437 -20.587 1.00 87.44 180 GLY A O 1
ATOM 1345 N N . ALA A 1 181 ? 15.250 5.039 -21.559 1.00 88.75 181 ALA A N 1
ATOM 1346 C CA . ALA A 1 181 ? 15.750 5.592 -20.303 1.00 88.75 181 ALA A CA 1
ATOM 1347 C C . ALA A 1 181 ? 14.638 6.322 -19.533 1.00 88.75 181 ALA A C 1
ATOM 1349 O O . ALA A 1 181 ? 14.476 6.088 -18.331 1.00 88.75 181 ALA A O 1
ATOM 1350 N N . SER A 1 182 ? 13.824 7.131 -20.217 1.00 88.81 182 SER A N 1
ATOM 1351 C CA . SER A 1 182 ? 12.652 7.783 -19.619 1.00 88.81 182 SER A CA 1
ATOM 1352 C C . SER A 1 182 ? 11.617 6.763 -19.159 1.00 88.81 182 SER A C 1
ATOM 1354 O O . SER A 1 182 ? 11.086 6.881 -18.056 1.00 88.81 182 SER A O 1
ATOM 1356 N N . ALA A 1 183 ? 11.400 5.700 -19.937 1.00 88.81 183 ALA A N 1
ATOM 1357 C CA . ALA A 1 183 ? 10.504 4.609 -19.566 1.00 88.81 183 ALA A CA 1
ATOM 1358 C C . ALA A 1 183 ? 10.968 3.866 -18.298 1.00 88.81 183 ALA A C 1
ATOM 1360 O O . ALA A 1 183 ? 10.160 3.610 -17.402 1.00 88.81 183 ALA A O 1
ATOM 1361 N N . ALA A 1 184 ? 12.266 3.559 -18.183 1.00 89.56 184 ALA A N 1
ATOM 1362 C CA . ALA A 1 184 ? 12.838 2.951 -16.981 1.00 89.56 184 ALA A CA 1
ATOM 1363 C C . ALA A 1 184 ? 12.689 3.867 -15.756 1.00 89.56 184 ALA A C 1
ATOM 1365 O O . ALA A 1 184 ? 12.229 3.424 -14.703 1.00 89.56 184 ALA A O 1
ATOM 1366 N N . ASN A 1 185 ? 13.038 5.149 -15.894 1.00 90.56 185 ASN A N 1
ATOM 1367 C CA . ASN A 1 185 ? 12.936 6.125 -14.808 1.00 90.56 185 ASN A CA 1
ATOM 1368 C C . ASN A 1 185 ? 11.485 6.334 -14.357 1.00 90.56 185 ASN A C 1
ATOM 1370 O O . ASN A 1 185 ? 11.217 6.359 -13.154 1.00 90.56 185 ASN A O 1
ATOM 1374 N N . TRP A 1 186 ? 10.547 6.418 -15.302 1.00 91.69 186 TRP A N 1
ATOM 1375 C CA . TRP A 1 186 ? 9.120 6.525 -15.013 1.00 91.69 186 TRP A CA 1
ATOM 1376 C C . TRP A 1 186 ? 8.617 5.309 -14.235 1.00 91.69 186 TRP A C 1
ATOM 1378 O O . TRP A 1 186 ? 7.998 5.471 -13.184 1.00 91.69 186 TRP A O 1
ATOM 1388 N N . PHE A 1 187 ? 8.948 4.093 -14.689 1.00 92.06 187 PHE A N 1
ATOM 1389 C CA . PHE A 1 187 ? 8.553 2.869 -13.991 1.00 92.06 187 PHE A CA 1
ATOM 1390 C C . PHE A 1 187 ? 9.088 2.856 -12.559 1.00 92.06 187 PHE A C 1
ATOM 1392 O O . PHE A 1 187 ? 8.348 2.564 -11.621 1.00 92.06 187 PHE A O 1
ATOM 1399 N N . ILE A 1 188 ? 10.370 3.194 -12.383 1.00 91.50 188 ILE A N 1
ATOM 1400 C CA . ILE A 1 188 ? 11.008 3.245 -11.067 1.00 91.50 188 ILE A CA 1
ATOM 1401 C C . ILE A 1 188 ? 10.281 4.241 -10.159 1.00 91.50 188 ILE A C 1
ATOM 1403 O O . ILE A 1 188 ? 9.963 3.893 -9.024 1.00 91.50 188 ILE A O 1
ATOM 1407 N N . SER A 1 189 ? 10.004 5.450 -10.651 1.00 89.62 189 SER A N 1
ATOM 1408 C CA . SER A 1 189 ? 9.305 6.496 -9.896 1.00 89.62 189 SER A CA 1
ATOM 1409 C C . SER A 1 189 ? 7.901 6.055 -9.475 1.00 89.62 189 SER A C 1
ATOM 1411 O O . SER A 1 189 ? 7.558 6.117 -8.293 1.00 89.62 189 SER A O 1
ATOM 1413 N N . GLU A 1 190 ? 7.107 5.524 -10.405 1.00 89.31 190 GLU A N 1
ATOM 1414 C CA . GLU A 1 190 ? 5.744 5.070 -10.114 1.00 89.31 190 GLU A CA 1
ATOM 1415 C C . GLU A 1 190 ? 5.713 3.876 -9.161 1.00 89.31 190 GLU A C 1
ATOM 1417 O O . GLU A 1 190 ? 4.905 3.844 -8.234 1.00 89.31 190 GLU A O 1
ATOM 1422 N N . PHE A 1 191 ? 6.633 2.922 -9.310 1.00 90.12 191 PHE A N 1
ATOM 1423 C CA . PHE A 1 191 ? 6.710 1.790 -8.389 1.00 90.12 191 PHE A CA 1
ATOM 1424 C C . PHE A 1 191 ? 7.007 2.251 -6.953 1.00 90.12 191 PHE A C 1
ATOM 1426 O O . PHE A 1 191 ? 6.406 1.746 -6.006 1.00 90.12 191 PHE A O 1
ATOM 1433 N N . ILE A 1 192 ? 7.883 3.246 -6.775 1.00 88.75 192 ILE A N 1
ATOM 1434 C CA . ILE A 1 192 ? 8.172 3.832 -5.456 1.00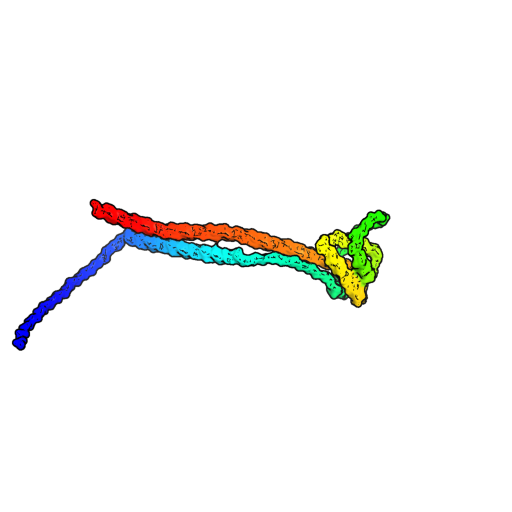 88.75 192 ILE A CA 1
ATOM 1435 C C . ILE A 1 192 ? 6.943 4.520 -4.877 1.00 88.75 192 ILE A C 1
ATOM 1437 O O . ILE A 1 192 ? 6.626 4.316 -3.709 1.00 88.75 192 ILE A O 1
ATOM 1441 N N . LYS A 1 193 ? 6.221 5.310 -5.679 1.00 87.75 193 LYS A N 1
ATOM 1442 C CA . LYS A 1 193 ? 4.993 5.972 -5.215 1.00 87.75 193 LYS A CA 1
ATOM 1443 C C . LYS A 1 193 ? 3.960 4.956 -4.735 1.00 87.75 193 LYS A C 1
ATOM 1445 O O . LYS A 1 193 ? 3.298 5.183 -3.723 1.00 87.75 193 LYS A O 1
ATOM 1450 N N . LEU A 1 194 ? 3.841 3.828 -5.431 1.00 87.25 194 LEU A N 1
ATOM 1451 C CA . LEU A 1 194 ? 2.938 2.748 -5.045 1.00 87.25 194 LEU A CA 1
ATOM 1452 C C . LEU A 1 194 ? 3.384 2.044 -3.760 1.00 87.25 194 LEU A C 1
ATOM 1454 O O . LEU A 1 194 ? 2.536 1.761 -2.914 1.00 87.25 194 LEU A O 1
ATOM 1458 N N . LEU A 1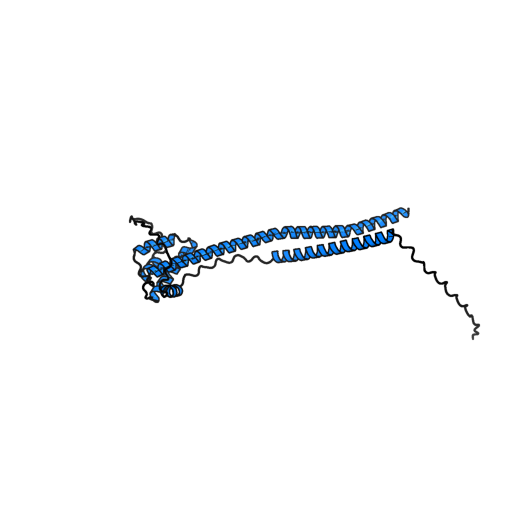 195 ? 4.690 1.824 -3.578 1.00 87.25 195 LEU A N 1
ATOM 1459 C CA . LEU A 1 195 ? 5.250 1.342 -2.312 1.00 87.25 195 LEU A CA 1
ATOM 1460 C C . LEU A 1 195 ? 4.917 2.293 -1.158 1.00 87.25 195 LEU A C 1
ATOM 1462 O O . LEU A 1 195 ? 4.363 1.871 -0.148 1.00 87.25 195 LEU A O 1
ATOM 1466 N N . GLU A 1 196 ? 5.176 3.590 -1.325 1.00 86.62 196 GLU A N 1
ATOM 1467 C CA . GLU A 1 196 ? 4.884 4.585 -0.292 1.00 86.62 196 GLU A CA 1
ATOM 1468 C C . GLU A 1 196 ? 3.388 4.672 0.032 1.00 86.62 196 GLU A C 1
ATOM 1470 O O . GLU A 1 196 ? 3.010 4.846 1.193 1.00 86.62 196 GLU A O 1
ATOM 1475 N N . ALA A 1 197 ? 2.522 4.573 -0.980 1.00 83.81 197 ALA A N 1
ATOM 1476 C CA . ALA A 1 197 ? 1.077 4.571 -0.788 1.00 83.81 197 ALA A CA 1
ATOM 1477 C C . ALA A 1 197 ? 0.623 3.336 0.002 1.00 83.81 197 ALA A C 1
ATOM 1479 O O . ALA A 1 197 ? -0.150 3.472 0.953 1.00 83.81 197 ALA A O 1
ATOM 1480 N N . ARG A 1 198 ? 1.153 2.155 -0.341 1.00 84.50 198 ARG A N 1
ATOM 1481 C CA . ARG A 1 198 ? 0.913 0.905 0.385 1.00 84.50 198 ARG A CA 1
ATOM 1482 C C . ARG A 1 198 ? 1.365 1.020 1.839 1.00 84.50 198 ARG A C 1
ATOM 1484 O O . ARG A 1 198 ? 0.598 0.706 2.744 1.00 84.50 198 ARG A O 1
ATOM 1491 N N . ASP A 1 199 ? 2.574 1.512 2.082 1.00 84.25 199 ASP A N 1
ATOM 1492 C CA . ASP A 1 199 ? 3.132 1.610 3.431 1.00 84.25 199 ASP A CA 1
ATOM 1493 C C . ASP A 1 199 ? 2.341 2.605 4.295 1.00 84.25 199 ASP A C 1
ATOM 1495 O O . ASP A 1 199 ? 2.043 2.328 5.461 1.00 84.25 199 ASP A O 1
ATOM 1499 N N . LYS A 1 200 ? 1.904 3.733 3.714 1.00 82.25 200 LYS A N 1
ATOM 1500 C CA . LYS A 1 200 ? 0.986 4.678 4.374 1.00 82.25 200 LYS A CA 1
ATOM 1501 C C . LYS A 1 200 ? -0.358 4.029 4.694 1.00 82.25 200 LYS A C 1
ATOM 1503 O O . LYS A 1 200 ? -0.885 4.244 5.787 1.00 82.25 200 LYS A O 1
ATOM 1508 N N . GLN A 1 201 ? -0.901 3.230 3.778 1.00 80.44 201 GLN A N 1
ATOM 1509 C CA . GLN A 1 201 ? -2.153 2.512 3.996 1.00 80.44 201 GLN A CA 1
ATOM 1510 C C . GLN A 1 201 ? -2.009 1.461 5.104 1.00 80.44 201 GLN A C 1
ATOM 1512 O O . GLN A 1 201 ? -2.834 1.428 6.011 1.00 80.44 201 GLN A O 1
ATOM 1517 N N . HIS A 1 202 ? -0.921 0.688 5.133 1.00 78.44 202 HIS A N 1
ATOM 1518 C CA . HIS A 1 202 ? -0.655 -0.249 6.227 1.00 78.44 202 HIS A CA 1
ATOM 1519 C C . HIS A 1 202 ? -0.466 0.433 7.572 1.00 78.44 202 HIS A C 1
ATOM 1521 O O . HIS A 1 202 ? -0.971 -0.061 8.581 1.00 78.44 202 HIS A O 1
ATOM 1527 N N . ALA A 1 203 ? 0.218 1.575 7.611 1.00 78.00 203 ALA A N 1
ATOM 1528 C CA . ALA A 1 203 ? 0.338 2.358 8.834 1.00 78.00 203 ALA A CA 1
ATOM 1529 C C . ALA A 1 203 ? -1.039 2.850 9.320 1.00 78.00 203 ALA A C 1
ATOM 1531 O O . ALA A 1 203 ? -1.343 2.763 10.515 1.00 78.00 203 ALA A O 1
ATOM 1532 N N . ALA A 1 204 ? -1.895 3.311 8.402 1.00 74.19 204 ALA A N 1
ATOM 1533 C CA . ALA A 1 204 ? -3.262 3.721 8.711 1.00 74.19 204 ALA A CA 1
ATOM 1534 C C . ALA A 1 204 ? -4.111 2.542 9.221 1.00 74.19 204 ALA A C 1
ATOM 1536 O O . ALA A 1 204 ? -4.725 2.652 10.286 1.00 74.19 204 ALA A O 1
ATOM 1537 N N . ASP A 1 205 ? -4.070 1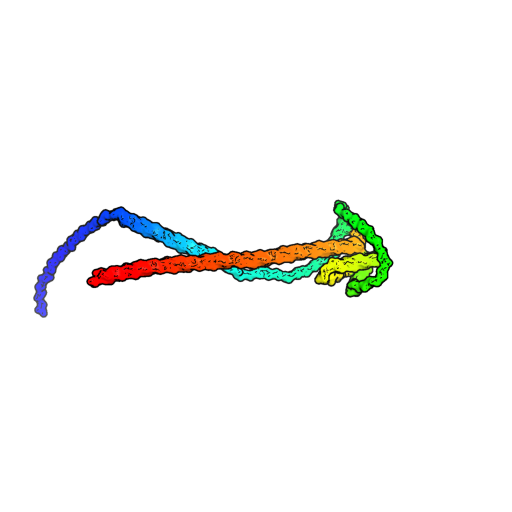.394 8.548 1.00 73.75 205 ASP A N 1
ATOM 1538 C CA . ASP A 1 205 ? -4.813 0.192 8.930 1.00 73.75 205 ASP A CA 1
ATOM 1539 C C . ASP A 1 205 ? -4.368 -0.325 10.303 1.00 73.75 205 ASP A C 1
ATOM 1541 O O . ASP A 1 205 ? -5.205 -0.579 11.172 1.00 73.75 205 ASP A O 1
ATOM 1545 N N . GLN A 1 206 ? -3.057 -0.376 10.565 1.00 74.94 206 GLN A N 1
ATOM 1546 C CA . GLN A 1 206 ? -2.525 -0.745 11.880 1.00 74.94 206 GLN A CA 1
ATOM 1547 C C . GLN A 1 206 ? -2.956 0.233 12.975 1.00 74.94 206 GLN A C 1
ATOM 1549 O O . GLN A 1 206 ? -3.265 -0.192 14.092 1.00 74.94 206 GLN A O 1
ATOM 1554 N N . SER A 1 207 ? -2.990 1.536 12.682 1.00 66.44 207 SER A N 1
ATOM 1555 C CA . SER A 1 207 ? -3.471 2.526 13.645 1.00 66.44 207 SER A CA 1
ATOM 1556 C C . SER A 1 207 ? -4.954 2.307 13.962 1.00 66.44 207 SER A C 1
ATOM 1558 O O . SER A 1 207 ? -5.321 2.243 15.134 1.00 66.44 207 SER A O 1
ATOM 1560 N N . SER A 1 208 ? -5.791 2.074 12.946 1.00 66.19 208 SER A N 1
ATOM 1561 C CA . SER A 1 208 ? -7.228 1.838 13.115 1.00 66.19 208 SER A CA 1
ATOM 1562 C C . SER A 1 208 ? -7.524 0.549 13.890 1.00 66.19 208 SER A C 1
ATOM 1564 O O . SER A 1 208 ? -8.368 0.552 14.788 1.00 66.19 208 SER A O 1
ATOM 1566 N N . ALA A 1 209 ? -6.756 -0.516 13.640 1.00 63.69 209 ALA A N 1
ATOM 1567 C CA . ALA A 1 209 ? -6.843 -1.768 14.379 1.00 63.69 209 ALA A CA 1
ATOM 1568 C C . ALA A 1 209 ? -6.518 -1.549 15.864 1.00 63.69 209 ALA A C 1
ATOM 1570 O O . ALA A 1 209 ? -7.312 -1.918 16.732 1.00 63.69 209 ALA A O 1
ATOM 1571 N N . ARG A 1 210 ? -5.418 -0.841 16.167 1.00 63.62 210 ARG A N 1
ATOM 1572 C CA . ARG A 1 210 ? -5.040 -0.494 17.549 1.00 63.62 210 ARG A CA 1
ATOM 1573 C C . ARG A 1 210 ? -6.095 0.366 18.245 1.00 63.62 210 ARG A C 1
ATOM 1575 O O . ARG A 1 210 ? -6.382 0.123 19.416 1.00 63.62 210 ARG A O 1
ATOM 1582 N N . PHE A 1 211 ? -6.692 1.337 17.550 1.00 62.38 211 PHE A N 1
ATOM 1583 C CA . PHE A 1 211 ? -7.782 2.143 18.108 1.00 62.38 211 PHE A CA 1
ATOM 1584 C C . PHE A 1 211 ? -9.031 1.302 18.377 1.00 62.38 211 PHE A C 1
ATOM 1586 O O . PHE A 1 211 ? -9.623 1.436 19.443 1.00 62.38 211 PHE A O 1
ATOM 1593 N N . SER A 1 212 ? -9.403 0.392 17.474 1.00 63.62 212 SER A N 1
ATOM 1594 C CA . SER A 1 212 ? -10.575 -0.471 17.661 1.00 63.62 212 SER A CA 1
ATOM 1595 C C . SER A 1 212 ? -10.431 -1.413 18.866 1.00 63.62 212 SER A C 1
ATOM 1597 O O . SER A 1 212 ? -11.362 -1.538 19.669 1.00 63.62 212 SER A O 1
ATOM 1599 N N . ASP A 1 213 ? -9.241 -1.986 19.066 1.00 64.25 213 ASP A N 1
ATOM 1600 C CA . ASP A 1 213 ? -8.936 -2.847 20.211 1.00 64.25 213 ASP A CA 1
ATOM 1601 C C . ASP A 1 213 ? -8.857 -2.059 21.527 1.00 64.25 213 ASP A C 1
ATOM 1603 O O . ASP A 1 213 ? -9.381 -2.498 22.558 1.00 64.25 213 ASP A O 1
ATOM 1607 N N . ALA A 1 214 ? -8.246 -0.869 21.507 1.00 60.78 214 ALA A N 1
ATOM 1608 C CA . ALA A 1 214 ? -8.163 0.000 22.679 1.00 60.78 214 ALA A CA 1
ATOM 1609 C C . ALA A 1 214 ? -9.546 0.524 23.100 1.00 60.78 214 ALA A C 1
ATOM 1611 O O . ALA A 1 214 ? -9.896 0.468 24.282 1.00 60.78 214 ALA A O 1
ATOM 1612 N N . SER A 1 215 ? -10.368 0.963 22.144 1.00 61.88 215 SER A N 1
ATOM 1613 C CA . SER A 1 215 ? -11.736 1.418 22.401 1.00 61.88 215 SER A CA 1
ATOM 1614 C C . SER A 1 215 ? -12.617 0.296 22.951 1.00 61.88 215 SER A C 1
ATOM 1616 O O . SER A 1 215 ? -13.378 0.536 23.886 1.00 61.88 215 SER A O 1
ATOM 1618 N N . ARG A 1 216 ? -12.482 -0.948 22.471 1.00 62.12 216 ARG A N 1
ATOM 1619 C CA . ARG A 1 216 ? -13.213 -2.099 23.037 1.00 62.12 216 ARG A CA 1
ATOM 1620 C C . ARG A 1 216 ? -12.904 -2.335 24.507 1.00 62.12 216 ARG A C 1
ATOM 1622 O O . ARG A 1 216 ? -13.824 -2.485 25.310 1.00 62.12 216 ARG A O 1
ATOM 1629 N N . ARG A 1 217 ? -11.621 -2.341 24.877 1.00 61.78 217 ARG A N 1
ATOM 1630 C CA . ARG A 1 217 ? -11.209 -2.532 26.278 1.00 61.78 217 ARG A CA 1
ATOM 1631 C C . ARG A 1 217 ? -11.669 -1.377 27.168 1.00 61.78 217 ARG A C 1
ATOM 1633 O O . ARG A 1 217 ? -12.101 -1.620 28.292 1.00 61.78 217 ARG A O 1
ATOM 1640 N N . ALA A 1 218 ? -11.631 -0.147 26.656 1.00 60.22 218 ALA A N 1
ATOM 1641 C CA . ALA A 1 218 ? -12.081 1.034 27.386 1.00 60.22 218 ALA A CA 1
ATOM 1642 C C . ALA A 1 218 ? -13.603 1.057 27.628 1.00 60.22 218 ALA A C 1
ATOM 1644 O O . ALA A 1 218 ? -14.040 1.558 28.660 1.00 60.22 218 ALA A O 1
ATOM 1645 N N . LEU A 1 219 ? -14.410 0.494 26.721 1.00 60.88 219 LEU A N 1
ATOM 1646 C CA . LEU A 1 219 ? -15.873 0.478 26.844 1.00 60.88 219 LEU A CA 1
ATOM 1647 C C . LEU A 1 219 ? -16.415 -0.648 27.743 1.00 60.88 219 LEU A C 1
ATOM 1649 O O . LEU A 1 219 ? -17.483 -0.494 28.334 1.00 60.88 219 LEU A O 1
ATOM 1653 N N . LEU A 1 220 ? -15.689 -1.758 27.899 1.00 61.50 220 LEU A N 1
ATOM 1654 C CA . LEU A 1 220 ? -16.150 -2.901 28.703 1.00 61.50 220 LEU A CA 1
ATOM 1655 C C . LEU A 1 220 ? -16.178 -2.621 30.217 1.00 61.50 220 LEU A C 1
ATOM 1657 O O . LEU A 1 220 ? -17.107 -3.043 30.905 1.00 61.50 220 LEU A O 1
ATOM 1661 N N . MET A 1 221 ? -15.194 -1.886 30.741 1.00 64.19 221 MET A N 1
ATOM 1662 C CA . MET A 1 221 ? -15.110 -1.547 32.170 1.00 64.19 221 MET A CA 1
ATOM 1663 C C . MET A 1 221 ? -16.298 -0.713 32.690 1.00 64.19 221 MET A C 1
ATOM 1665 O O . MET A 1 221 ? -16.926 -1.131 33.665 1.00 64.19 221 MET A O 1
ATOM 1669 N N . PRO A 1 222 ? -16.668 0.430 32.076 1.00 60.00 222 PRO A N 1
ATOM 1670 C CA . PRO A 1 222 ? -17.812 1.212 32.540 1.00 60.00 222 PRO A CA 1
ATOM 1671 C C . PRO A 1 222 ? -19.139 0.464 32.363 1.00 60.00 222 PRO A C 1
ATOM 1673 O O . PRO A 1 222 ? -20.028 0.618 33.200 1.00 60.00 222 PRO A O 1
ATOM 1676 N N . ALA A 1 223 ? -19.261 -0.393 31.341 1.00 60.19 223 ALA A N 1
ATOM 1677 C CA . ALA A 1 223 ? -20.456 -1.207 31.137 1.00 60.19 223 ALA A CA 1
ATOM 1678 C C . ALA A 1 223 ? -20.673 -2.219 32.274 1.00 60.19 223 ALA A C 1
ATOM 1680 O O . ALA A 1 223 ? -21.782 -2.330 32.799 1.00 60.19 223 ALA A O 1
ATOM 1681 N N . LEU A 1 224 ? -19.613 -2.904 32.716 1.00 64.81 224 LEU A N 1
ATOM 1682 C CA . LEU A 1 224 ? -19.678 -3.837 33.846 1.00 64.81 224 LEU A CA 1
ATOM 1683 C C . LEU A 1 224 ? -19.987 -3.130 35.171 1.00 64.81 224 LEU A C 1
ATOM 1685 O O . LEU A 1 224 ? -20.810 -3.616 35.947 1.00 64.81 224 LEU A O 1
ATOM 1689 N N . ILE A 1 225 ? -19.380 -1.964 35.413 1.00 67.06 225 ILE A N 1
ATOM 1690 C CA . ILE A 1 225 ? -19.655 -1.156 36.610 1.00 67.06 225 ILE A CA 1
ATOM 1691 C C . ILE A 1 225 ? -21.114 -0.683 36.610 1.00 67.06 225 ILE A C 1
ATOM 1693 O O . ILE A 1 225 ? -21.797 -0.800 37.628 1.00 67.06 225 ILE A O 1
ATOM 1697 N N . GLY A 1 226 ? -21.621 -0.214 35.465 1.00 66.25 226 GLY A N 1
ATOM 1698 C CA . GLY A 1 226 ? -23.013 0.209 35.314 1.00 66.25 226 GLY A CA 1
ATOM 1699 C C . GLY A 1 226 ? -24.008 -0.910 35.627 1.00 66.25 226 GLY A C 1
ATOM 1700 O O . GLY A 1 226 ? -24.951 -0.698 36.391 1.00 66.25 226 GLY A O 1
ATOM 1701 N N . VAL A 1 227 ? -23.769 -2.119 35.107 1.00 67.69 227 VAL A N 1
ATOM 1702 C CA . VAL A 1 227 ? -24.592 -3.302 35.412 1.00 67.69 227 VAL A CA 1
ATOM 1703 C C . VAL A 1 227 ? -24.508 -3.668 36.897 1.00 67.69 227 VAL A C 1
ATOM 1705 O O . VAL A 1 227 ? -25.540 -3.901 37.526 1.00 67.69 227 VAL A O 1
ATOM 1708 N N . GLY A 1 228 ? -23.310 -3.658 37.490 1.00 70.44 228 GLY A N 1
ATOM 1709 C CA . GLY A 1 228 ? -23.118 -3.938 38.915 1.00 70.44 228 GLY A CA 1
ATOM 1710 C C . GLY A 1 228 ? -23.879 -2.966 39.823 1.00 70.44 228 GLY A C 1
ATOM 1711 O O . GLY A 1 228 ? -24.594 -3.395 40.730 1.00 70.44 228 GLY A O 1
ATOM 1712 N N . CYS A 1 229 ? -23.803 -1.662 39.544 1.00 71.00 229 CYS A N 1
ATOM 1713 C CA . CYS A 1 229 ? -24.552 -0.642 40.280 1.00 71.00 229 CYS A CA 1
ATOM 1714 C C . CYS A 1 229 ? -26.071 -0.796 40.115 1.00 71.00 229 CYS A C 1
ATOM 1716 O O . CYS A 1 229 ? -26.805 -0.638 41.092 1.00 71.00 229 CYS A O 1
ATOM 1718 N N . ALA A 1 230 ? -26.549 -1.137 38.914 1.00 67.19 230 ALA A N 1
ATOM 1719 C CA . ALA A 1 230 ? -27.971 -1.366 38.668 1.00 67.19 230 ALA A CA 1
ATOM 1720 C C . ALA A 1 230 ? -28.504 -2.563 39.475 1.00 67.19 230 ALA A C 1
ATOM 1722 O O . ALA A 1 230 ? -29.553 -2.453 40.111 1.00 67.19 230 ALA A O 1
ATOM 1723 N N . ILE A 1 231 ? -27.762 -3.676 39.512 1.00 74.62 231 ILE A N 1
ATOM 1724 C CA . ILE A 1 231 ? -28.117 -4.862 40.308 1.00 74.62 231 ILE A CA 1
ATOM 1725 C C . ILE A 1 231 ? -28.131 -4.526 41.802 1.00 74.62 231 ILE A C 1
ATOM 1727 O O . ILE A 1 231 ? -29.080 -4.883 42.502 1.00 74.62 231 ILE A O 1
ATOM 1731 N N . LEU A 1 232 ? -27.119 -3.803 42.292 1.00 74.44 232 LEU A N 1
ATOM 1732 C CA . LEU A 1 232 ? -27.041 -3.401 43.697 1.00 74.44 232 LEU A CA 1
ATOM 1733 C C . LEU A 1 232 ? -28.226 -2.505 44.095 1.00 74.44 232 LEU A C 1
ATOM 1735 O O . LEU A 1 232 ? -28.846 -2.723 45.134 1.00 74.44 232 LEU A O 1
ATOM 1739 N N . GLY A 1 233 ? -28.584 -1.535 43.247 1.00 72.88 233 GLY A N 1
ATOM 1740 C CA . GLY A 1 233 ? -29.748 -0.675 43.463 1.00 72.88 233 GLY A CA 1
ATOM 1741 C C . GLY A 1 233 ? -31.059 -1.463 43.506 1.00 72.88 233 GLY A C 1
ATOM 1742 O O . GLY A 1 233 ? -31.906 -1.206 44.361 1.00 72.88 233 GLY A O 1
ATOM 1743 N N . LEU A 1 234 ? -31.203 -2.466 42.637 1.00 75.38 234 LEU A N 1
ATOM 1744 C CA . LEU A 1 234 ? -32.377 -3.338 42.594 1.00 75.38 234 LEU A CA 1
ATOM 1745 C C . LEU A 1 234 ? -32.469 -4.221 43.850 1.00 75.38 234 LEU A C 1
ATOM 1747 O O . LEU A 1 234 ? -33.549 -4.351 44.422 1.00 75.38 234 LEU A O 1
ATOM 1751 N N . LEU A 1 235 ? -31.340 -4.747 44.339 1.00 76.12 235 LEU A N 1
ATOM 1752 C CA . LEU A 1 235 ? -31.269 -5.507 45.593 1.00 76.12 235 LEU A CA 1
ATOM 1753 C C . LEU A 1 235 ? -31.651 -4.662 46.811 1.00 76.12 235 LEU A C 1
ATOM 1755 O O . LEU A 1 235 ? -32.453 -5.106 47.631 1.00 76.12 235 LEU A O 1
ATOM 1759 N N . VAL A 1 236 ? -31.133 -3.434 46.917 1.00 75.75 236 VAL A N 1
ATOM 1760 C CA . VAL A 1 236 ? -31.506 -2.507 48.000 1.00 75.75 236 VAL A CA 1
ATOM 1761 C C . VAL A 1 236 ? -33.000 -2.193 47.944 1.00 75.75 236 VAL A C 1
ATOM 1763 O O . VAL A 1 236 ? -33.671 -2.207 48.976 1.00 75.75 236 VAL A O 1
ATOM 1766 N N . PHE A 1 237 ? -33.541 -1.979 46.743 1.00 75.19 237 PHE A N 1
ATOM 1767 C CA . PHE A 1 237 ? -34.964 -1.722 46.550 1.00 75.19 237 PHE A CA 1
ATOM 1768 C C . PHE A 1 237 ? -35.854 -2.910 46.935 1.00 75.19 237 PHE A C 1
ATOM 1770 O O . PHE A 1 237 ? -36.976 -2.705 47.385 1.00 75.19 237 PHE A O 1
ATOM 1777 N N . LEU A 1 238 ? -35.363 -4.141 46.787 1.00 76.94 238 LEU A N 1
ATOM 1778 C CA . LEU A 1 238 ? -36.080 -5.354 47.182 1.00 76.94 238 LEU A CA 1
ATOM 1779 C C . LEU A 1 238 ? -35.981 -5.619 48.693 1.00 76.94 238 LEU A C 1
ATOM 1781 O O . LEU A 1 238 ? -36.957 -6.035 49.315 1.00 76.94 238 LEU A O 1
ATOM 1785 N N . ALA A 1 239 ? -34.822 -5.340 49.295 1.00 73.38 239 ALA A N 1
ATOM 1786 C CA . ALA A 1 239 ? -34.560 -5.586 50.711 1.00 73.38 239 ALA A CA 1
ATOM 1787 C C . ALA A 1 239 ? -35.288 -4.602 51.643 1.00 73.38 239 ALA A C 1
ATOM 1789 O O . ALA A 1 239 ? -35.769 -4.999 52.703 1.00 73.38 239 ALA A O 1
ATOM 1790 N N . LEU A 1 240 ? -35.406 -3.328 51.256 1.00 74.44 240 LEU A N 1
ATOM 1791 C CA . LEU A 1 240 ? -36.020 -2.284 52.091 1.00 74.44 240 LEU A CA 1
ATOM 1792 C C . LEU A 1 240 ? -37.503 -2.556 52.423 1.00 74.44 240 LEU A C 1
ATOM 1794 O O . LEU A 1 240 ? -37.870 -2.504 53.598 1.00 74.44 240 LEU A O 1
ATOM 1798 N N . PRO A 1 241 ? -38.370 -2.893 51.448 1.00 76.12 241 PRO A N 1
ATOM 1799 C CA . PRO A 1 241 ? -39.758 -3.258 51.714 1.00 76.12 241 PRO A CA 1
ATOM 1800 C C . PRO A 1 241 ? -39.886 -4.519 52.572 1.00 76.12 241 PRO A C 1
ATOM 1802 O O . PRO A 1 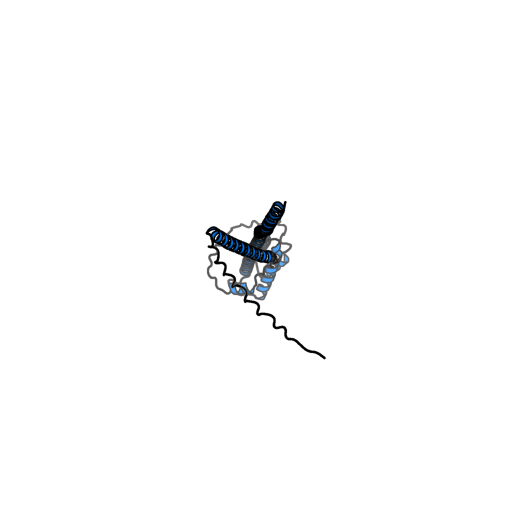241 ? -40.764 -4.573 53.431 1.00 76.12 241 PRO A O 1
ATOM 1805 N N . LEU A 1 242 ? -39.008 -5.509 52.368 1.00 73.56 242 LEU A N 1
ATOM 1806 C CA . LEU A 1 242 ? -38.983 -6.741 53.162 1.00 73.56 242 LEU A CA 1
ATOM 1807 C C . LEU A 1 242 ? -38.623 -6.461 54.626 1.00 73.56 242 LEU A C 1
ATOM 1809 O O . LEU A 1 242 ? -39.318 -6.932 55.521 1.00 73.56 242 LEU A O 1
ATOM 1813 N N . LEU A 1 243 ? -37.605 -5.634 54.881 1.00 73.62 243 LEU A N 1
ATOM 1814 C CA . LEU A 1 243 ? -37.232 -5.213 56.236 1.00 73.62 243 LEU A CA 1
ATOM 1815 C C . LEU A 1 243 ? -38.371 -4.470 56.945 1.00 73.62 243 LEU A C 1
ATOM 1817 O O . LEU A 1 243 ? -38.651 -4.743 58.110 1.00 73.62 243 LEU A O 1
ATOM 1821 N N . ILE A 1 244 ? -39.079 -3.588 56.231 1.00 77.12 244 ILE A N 1
ATOM 1822 C CA . ILE A 1 244 ? -40.239 -2.867 56.779 1.00 77.12 244 ILE A CA 1
ATOM 1823 C C . ILE A 1 244 ? -41.388 -3.832 57.113 1.00 77.12 244 ILE A C 1
ATOM 1825 O O . ILE A 1 244 ? -42.084 -3.642 58.112 1.00 77.12 244 ILE A O 1
ATOM 1829 N N . GLN A 1 245 ? -41.613 -4.867 56.298 1.00 74.06 245 GLN A N 1
ATOM 1830 C CA . GLN A 1 245 ? -42.625 -5.885 56.593 1.00 74.06 245 GLN A CA 1
ATOM 1831 C C . GLN A 1 245 ? -42.258 -6.704 57.833 1.00 74.06 245 GLN A C 1
ATOM 1833 O O . GLN A 1 245 ? -43.121 -6.908 58.685 1.00 74.06 245 GLN A O 1
ATOM 1838 N N . ILE A 1 246 ? -40.992 -7.110 57.968 1.00 78.75 246 ILE A N 1
ATOM 1839 C CA . ILE A 1 246 ? -40.503 -7.848 59.141 1.00 78.75 246 ILE A CA 1
ATOM 1840 C C . ILE A 1 246 ? -40.659 -7.005 60.412 1.00 78.75 246 ILE A C 1
ATOM 1842 O O . ILE A 1 246 ? -41.171 -7.517 61.406 1.00 78.75 246 ILE A O 1
ATOM 1846 N N . GLU A 1 247 ? -40.300 -5.714 60.380 1.00 78.50 247 GLU A N 1
ATOM 1847 C CA . GLU A 1 247 ? -40.457 -4.809 61.532 1.00 78.50 247 GLU A CA 1
ATOM 1848 C C . GLU A 1 247 ? -41.929 -4.666 61.946 1.00 78.50 247 GLU A C 1
ATOM 1850 O O . GLU A 1 247 ? -42.267 -4.694 63.130 1.00 78.50 247 GLU A O 1
ATOM 1855 N N . ARG A 1 248 ? -42.838 -4.535 60.973 1.00 73.81 248 ARG A N 1
ATOM 1856 C CA . ARG A 1 248 ? -44.274 -4.440 61.265 1.00 73.81 248 ARG A CA 1
ATOM 1857 C C . ARG A 1 248 ? -44.827 -5.727 61.862 1.00 73.81 248 ARG A C 1
ATOM 1859 O O . ARG A 1 248 ? -45.643 -5.648 62.774 1.00 73.81 248 ARG A O 1
ATOM 1866 N N . ASN A 1 249 ? -44.388 -6.879 61.362 1.00 73.81 249 ASN A N 1
ATOM 1867 C CA . ASN A 1 249 ? -44.863 -8.171 61.846 1.00 73.81 249 ASN A CA 1
ATOM 1868 C C . ASN A 1 249 ? -44.345 -8.460 63.265 1.00 73.81 249 ASN A C 1
ATOM 1870 O O . ASN A 1 249 ? -45.122 -8.842 64.131 1.00 73.81 249 ASN A O 1
ATOM 1874 N N . THR A 1 250 ? -43.070 -8.165 63.538 1.00 66.88 250 THR A N 1
ATOM 1875 C CA . THR A 1 250 ? -42.477 -8.328 64.881 1.00 66.88 250 THR A CA 1
ATOM 1876 C C . THR A 1 250 ? -43.066 -7.370 65.918 1.00 66.88 250 THR A C 1
ATOM 1878 O O . THR A 1 250 ? -43.285 -7.768 67.058 1.00 66.88 250 THR A O 1
ATOM 1881 N N . ARG A 1 251 ? -43.402 -6.123 65.550 1.00 64.69 251 ARG A N 1
ATOM 1882 C CA . ARG A 1 251 ? -44.124 -5.210 66.461 1.00 64.69 251 ARG A CA 1
ATOM 1883 C C . ARG A 1 251 ? -45.548 -5.667 66.774 1.00 64.69 251 ARG A C 1
ATOM 1885 O O . ARG A 1 251 ? -46.038 -5.352 67.850 1.00 64.69 251 ARG A O 1
ATOM 1892 N N . ALA A 1 252 ? -46.221 -6.345 65.846 1.00 61.25 252 ALA A N 1
ATOM 1893 C CA . ALA A 1 252 ? -47.571 -6.852 66.078 1.00 61.25 252 ALA A CA 1
ATOM 1894 C C . ALA A 1 252 ? -47.569 -8.013 67.083 1.00 61.25 252 ALA A C 1
ATOM 1896 O O . ALA A 1 252 ? -48.450 -8.077 67.934 1.00 61.25 252 ALA A O 1
ATOM 1897 N N . GLU A 1 253 ? -46.556 -8.878 67.017 1.00 62.41 253 GLU A N 1
ATOM 1898 C CA . GLU A 1 253 ? -46.377 -10.008 67.936 1.00 62.41 253 GLU A CA 1
ATOM 1899 C C . GLU A 1 253 ? -46.075 -9.540 69.372 1.00 62.41 253 GLU A C 1
ATOM 1901 O O . GLU A 1 253 ? -46.683 -10.022 70.317 1.00 62.41 253 GLU A O 1
ATOM 1906 N N . LEU A 1 254 ? -45.244 -8.503 69.533 1.00 56.31 254 LEU A N 1
ATOM 1907 C CA . LEU A 1 254 ? -44.879 -7.911 70.834 1.00 56.31 254 LEU A CA 1
ATOM 1908 C C . LEU A 1 254 ? -46.001 -7.146 71.562 1.00 56.31 254 LEU A C 1
ATOM 1910 O O . LEU A 1 254 ? -45.805 -6.732 72.698 1.00 56.31 254 LEU A O 1
ATOM 1914 N N . VAL A 1 255 ? -47.138 -6.887 70.911 1.00 54.69 255 VAL A N 1
ATOM 1915 C CA . VAL A 1 255 ? -48.310 -6.219 71.520 1.00 54.69 255 VAL A CA 1
ATOM 1916 C C . VAL A 1 255 ? -49.362 -7.243 71.981 1.00 54.69 255 VAL A C 1
ATOM 1918 O O . VAL A 1 255 ? -50.336 -6.875 72.635 1.00 54.69 255 VAL A O 1
ATOM 1921 N N . LEU A 1 256 ? -49.183 -8.517 71.621 1.00 52.59 256 LEU A N 1
ATOM 1922 C CA . LEU A 1 256 ? -50.087 -9.621 71.950 1.00 52.59 256 LEU A CA 1
ATOM 1923 C C . LEU A 1 256 ? -49.628 -10.466 73.154 1.00 52.59 256 LEU A C 1
ATOM 1925 O O . LEU A 1 256 ? -50.418 -11.297 73.602 1.00 52.59 256 LEU A O 1
ATOM 1929 N N . ASP A 1 257 ? -48.428 -10.212 73.686 1.00 43.69 257 ASP A N 1
ATOM 1930 C CA . ASP A 1 257 ? -47.933 -10.684 74.994 1.00 43.69 257 ASP A CA 1
ATOM 1931 C C . ASP A 1 257 ? -48.012 -9.561 76.046 1.00 43.69 257 ASP A C 1
ATOM 1933 O O . ASP A 1 257 ? -48.313 -9.868 77.225 1.00 43.69 257 ASP A O 1
#